Protein AF-A0A124IWR9-F1 (afdb_monomer_lite)

Radius of gyration: 25.18 Å; chains: 1; bounding box: 49×56×71 Å

Foldseek 3Di:
DVVVVVVVLVPDDPVSNVVVVVLVLLDWDFAQQDQDADPVLFGPDFDDFFFKKWFQDPDDDPADHGIFIWTFHADDRNDQKTKTWTKDLPDDPLQWLADFRNDPRRTIGTNLVRTDIGGSNRITFTGRPNHTGGRDPSSSQSSVQSNCCPVVVFDQQLCCQLPPPPQKDFLAQDPVNLVRRSGGWDWDWDQDPNWTKIWIAGPVGRDTDITTIARLVDDSVVSNVLNCQCSDPDPVSNVVSSVVSVVSRVVVVVVVD

Secondary structure (DSSP, 8-state):
-HHHHHHHHHTS-HHHHHHHHHHHTT--EEEEP---B-TTS-BSS---TTBEEEEEE---TTS--EEEEEEEEE--SS-SEEEEEEEE-S--GGGB----BTBS-S--EE-GGG-EEEEGGGEEEEEETTEE-B--HHHHHHHHHHHHHHHS-PPBHHHIIIIISTTEEES---HHHHTTTTSB-EEEEEEETTEEEEEEEETTEEEEEEEEEEE----HHHHHHHHHHHT-S-HHHHHHHHHHHHHHHHHHHHH--

Sequence (257 aa):
MWRYLKRQITSMPRILQNNIKGMIKTIVEVAPIEPAKNSNGVFNQVLQQGYIVHVKFIGLGSVINRPHFAIVWDASPKADHVLVLPMTSKVNPNYDVGRIPGLRSPNNVVKINQIQCVSRKSLDLVIRRNNTVQLSQAQMLKVREMYRISQLGEKPLHSVLFYEIGAFLPTSVPLDVSALLQRPCVYEIVNQSGITILNLMSPEEPRLKRLTLVDVGLPQRDRKALLRELLSADLSIKIAAESRVSHLAATVAATSN

pLDDT: mean 88.55, std 10.54, range [42.0, 97.69]

Structure (mmCIF, N/CA/C/O backbone):
data_AF-A0A124IWR9-F1
#
_entry.id   AF-A0A124IWR9-F1
#
loop_
_atom_site.group_PDB
_atom_site.id
_atom_site.type_symbol
_atom_site.label_atom_id
_atom_site.label_alt_id
_atom_site.label_comp_id
_atom_site.label_asym_id
_atom_site.label_entity_id
_atom_site.label_seq_id
_atom_site.pdbx_PDB_ins_code
_atom_site.Cartn_x
_atom_site.Cartn_y
_atom_site.Cartn_z
_atom_site.occupancy
_atom_site.B_iso_or_equiv
_atom_site.auth_seq_id
_atom_site.auth_comp_id
_atom_site.auth_asym_id
_atom_site.auth_atom_id
_atom_site.pdbx_PDB_model_num
ATOM 1 N N . MET A 1 1 ? 21.739 28.733 -31.637 1.00 45.69 1 MET A N 1
ATOM 2 C CA . MET A 1 1 ? 20.601 28.437 -30.734 1.00 45.69 1 MET A CA 1
ATOM 3 C C . MET A 1 1 ? 21.007 28.271 -29.258 1.00 45.69 1 MET A C 1
ATOM 5 O O . MET A 1 1 ? 20.594 29.083 -28.443 1.00 45.69 1 MET A O 1
ATOM 9 N N . TRP A 1 2 ? 21.878 27.320 -28.884 1.00 42.00 2 TRP A N 1
ATOM 10 C CA . TRP A 1 2 ? 22.274 27.091 -27.473 1.00 42.00 2 TRP A CA 1
ATOM 11 C C . TRP A 1 2 ? 22.950 28.290 -26.775 1.00 42.00 2 TRP A C 1
ATOM 13 O O . TRP A 1 2 ? 22.658 28.589 -25.621 1.00 42.00 2 TRP A O 1
ATOM 23 N N . ARG A 1 3 ? 23.802 29.045 -27.487 1.00 59.00 3 ARG A N 1
ATOM 24 C CA . ARG A 1 3 ? 24.460 30.262 -26.958 1.00 59.00 3 ARG A CA 1
ATOM 25 C C . ARG A 1 3 ? 23.470 31.388 -26.611 1.00 59.00 3 ARG A C 1
ATOM 27 O O . ARG A 1 3 ? 23.717 32.144 -25.677 1.00 59.00 3 ARG A O 1
ATOM 34 N N . TYR A 1 4 ? 22.348 31.463 -27.328 1.00 63.53 4 TYR A N 1
ATOM 35 C CA . TYR A 1 4 ? 21.284 32.446 -27.104 1.00 63.53 4 TYR A CA 1
ATOM 36 C C . TYR A 1 4 ? 20.462 32.100 -25.852 1.00 63.53 4 TYR A C 1
ATOM 38 O O . TYR A 1 4 ? 20.305 32.937 -24.968 1.00 63.53 4 TYR A O 1
ATOM 46 N N . LEU A 1 5 ? 20.065 30.829 -25.711 1.00 56.94 5 LEU A N 1
ATOM 47 C CA . LEU A 1 5 ? 19.408 30.310 -24.504 1.00 56.94 5 LEU A CA 1
ATOM 48 C C . LEU A 1 5 ? 20.280 30.471 -23.252 1.00 56.94 5 LEU A C 1
ATOM 50 O O . LEU A 1 5 ? 19.784 30.842 -22.193 1.00 56.94 5 LEU A O 1
ATOM 54 N N . LYS A 1 6 ? 21.594 30.250 -23.371 1.00 65.81 6 LYS A N 1
ATOM 55 C CA . LYS A 1 6 ? 22.526 30.398 -22.246 1.00 65.81 6 LYS A CA 1
ATOM 56 C C . LYS A 1 6 ? 22.589 31.843 -21.738 1.00 65.81 6 LYS A C 1
ATOM 58 O O . LYS A 1 6 ? 22.554 32.031 -20.527 1.00 65.81 6 LYS A O 1
ATOM 63 N N . ARG A 1 7 ? 22.607 32.835 -22.646 1.00 73.31 7 ARG A N 1
ATOM 64 C CA . ARG A 1 7 ? 22.552 34.272 -22.307 1.00 73.31 7 ARG A CA 1
ATOM 65 C C . ARG A 1 7 ? 21.235 34.657 -21.632 1.00 73.31 7 ARG A C 1
ATOM 67 O O . ARG A 1 7 ? 21.274 35.311 -20.595 1.00 73.31 7 ARG A O 1
ATOM 74 N N . GLN A 1 8 ? 20.113 34.188 -22.177 1.00 70.81 8 GLN A N 1
ATOM 75 C CA . GLN A 1 8 ? 18.769 34.407 -21.628 1.00 70.81 8 GLN A CA 1
ATOM 76 C C . GLN A 1 8 ? 18.617 33.827 -20.212 1.00 70.81 8 GLN A C 1
ATOM 78 O O . GLN A 1 8 ? 18.058 34.470 -19.333 1.00 70.81 8 GLN A O 1
ATOM 83 N N . ILE A 1 9 ? 19.166 32.636 -19.949 1.00 65.75 9 ILE A N 1
ATOM 84 C CA . ILE A 1 9 ? 19.135 32.031 -18.608 1.00 65.75 9 ILE A CA 1
ATOM 85 C C . ILE A 1 9 ? 20.024 32.818 -17.637 1.00 65.75 9 ILE A C 1
ATOM 87 O O . ILE A 1 9 ? 19.630 33.033 -16.498 1.00 65.75 9 ILE A O 1
ATOM 91 N N . THR A 1 10 ? 21.205 33.283 -18.053 1.00 74.44 10 THR A N 1
ATOM 92 C CA . THR A 1 10 ? 22.093 34.071 -17.176 1.00 74.44 10 THR A CA 1
ATOM 93 C C . THR A 1 10 ? 21.572 35.467 -16.835 1.00 74.44 10 THR A C 1
ATOM 95 O O . THR A 1 10 ? 22.006 36.014 -15.824 1.00 74.44 10 THR A O 1
ATOM 98 N N . SER A 1 11 ? 20.648 36.030 -17.620 1.00 80.75 11 SER A N 1
ATOM 99 C CA . SER A 1 11 ? 20.013 37.326 -17.338 1.00 80.75 11 SER A CA 1
ATOM 100 C C . SER A 1 11 ? 18.780 37.233 -16.429 1.00 80.75 11 SER A C 1
ATOM 102 O O . SER A 1 11 ? 18.222 38.259 -16.058 1.00 80.75 11 SER A O 1
ATOM 104 N N . MET A 1 12 ? 18.332 36.027 -16.057 1.00 85.69 12 MET A N 1
ATOM 105 C CA . MET A 1 12 ? 17.165 35.837 -15.184 1.00 85.69 12 MET A CA 1
ATOM 106 C C . MET A 1 12 ? 17.510 35.984 -13.690 1.00 85.69 12 MET A C 1
ATOM 108 O O . MET A 1 12 ? 18.663 35.785 -13.303 1.00 85.69 12 MET A O 1
ATOM 112 N N . PRO A 1 13 ? 16.527 36.242 -12.807 1.00 87.75 13 PRO A N 1
ATOM 113 C CA . PRO A 1 13 ? 16.730 36.218 -11.357 1.00 87.75 13 PRO A CA 1
ATOM 114 C C . PRO A 1 13 ? 17.312 34.882 -10.874 1.00 87.75 13 PRO A C 1
ATOM 116 O O . PRO A 1 13 ? 16.907 33.820 -11.350 1.00 87.75 13 PRO A O 1
ATOM 119 N N . ARG A 1 14 ? 18.225 34.903 -9.888 1.00 75.31 14 ARG A N 1
ATOM 120 C CA . ARG A 1 14 ? 18.931 33.698 -9.387 1.00 75.31 14 ARG A CA 1
ATOM 121 C C . ARG A 1 14 ? 17.994 32.542 -9.009 1.00 75.31 14 ARG A C 1
ATOM 123 O O . ARG A 1 14 ? 18.339 31.390 -9.252 1.00 75.31 14 ARG A O 1
ATOM 130 N N . ILE A 1 15 ? 16.809 32.834 -8.471 1.00 74.81 15 ILE A N 1
ATOM 131 C CA . ILE A 1 15 ? 15.791 31.827 -8.123 1.00 74.81 15 ILE A CA 1
ATOM 132 C C . ILE A 1 15 ? 15.292 31.100 -9.383 1.00 74.81 15 ILE A C 1
ATOM 134 O O . ILE A 1 15 ? 15.300 29.872 -9.438 1.00 74.81 15 ILE A O 1
ATOM 138 N N . LEU A 1 16 ? 14.950 31.847 -10.434 1.00 69.50 16 LEU A N 1
ATOM 139 C CA . LEU A 1 16 ? 14.561 31.309 -11.741 1.00 69.50 16 LEU A CA 1
ATOM 140 C C . LEU A 1 16 ? 15.714 30.557 -12.411 1.00 69.50 16 LEU A C 1
ATOM 142 O O . LEU A 1 16 ? 15.502 29.468 -12.936 1.00 69.50 16 LEU A O 1
ATOM 146 N N . GLN A 1 17 ? 16.947 31.063 -12.320 1.00 71.75 17 GLN A N 1
ATOM 147 C CA . GLN A 1 17 ? 18.121 30.337 -12.813 1.00 71.75 17 GLN A CA 1
ATOM 148 C C . GLN A 1 17 ? 18.317 29.003 -12.100 1.00 71.75 17 GLN A C 1
ATOM 150 O O . GLN A 1 17 ? 18.650 28.016 -12.746 1.00 71.75 17 GLN A O 1
ATOM 155 N N . ASN A 1 18 ? 18.133 28.962 -10.781 1.00 68.12 18 ASN A N 1
ATOM 156 C CA . ASN A 1 18 ? 18.278 27.747 -9.988 1.00 68.12 18 ASN A CA 1
ATOM 157 C C . ASN A 1 18 ? 17.155 26.751 -10.285 1.00 68.12 18 ASN A C 1
ATOM 159 O O . ASN A 1 18 ? 17.432 25.560 -10.415 1.00 68.12 18 ASN A O 1
ATOM 163 N N . ASN A 1 19 ? 15.929 27.229 -10.499 1.00 64.12 19 ASN A N 1
ATOM 164 C CA . ASN A 1 19 ? 14.805 26.401 -10.931 1.00 64.12 19 ASN A CA 1
ATOM 165 C C . ASN A 1 19 ? 15.040 25.823 -12.334 1.00 64.12 19 ASN A C 1
ATOM 167 O O . ASN A 1 19 ? 14.911 24.617 -12.529 1.00 64.12 19 ASN A O 1
ATOM 171 N N . ILE A 1 20 ? 15.486 26.644 -13.289 1.00 64.06 20 ILE A N 1
ATOM 172 C CA . ILE A 1 20 ? 15.804 26.216 -14.658 1.00 64.06 20 ILE A CA 1
ATOM 173 C C . ILE A 1 20 ? 17.009 25.268 -14.670 1.00 64.06 20 ILE A C 1
ATOM 175 O O . ILE A 1 20 ? 16.956 24.210 -15.289 1.00 64.06 20 ILE A O 1
ATOM 179 N N . LYS A 1 21 ? 18.087 25.574 -13.937 1.00 61.03 21 LYS A N 1
ATOM 180 C CA . LYS A 1 21 ? 19.243 24.674 -13.773 1.00 61.03 21 LYS A CA 1
ATOM 181 C C . LYS A 1 21 ? 18.847 23.376 -13.069 1.00 61.03 21 LYS A C 1
ATOM 183 O O . LYS A 1 21 ? 19.390 22.330 -13.410 1.00 61.03 21 LYS A O 1
ATOM 188 N N . GLY A 1 22 ? 17.912 23.417 -12.122 1.00 55.16 22 GLY A N 1
ATOM 189 C CA . GLY A 1 22 ? 17.329 22.242 -11.475 1.00 55.16 22 GLY A CA 1
ATOM 190 C C . GLY A 1 22 ? 16.534 21.380 -12.456 1.00 55.16 22 GLY A C 1
ATOM 191 O O . GLY A 1 22 ? 16.732 20.167 -12.503 1.00 55.16 22 GLY A O 1
ATOM 192 N N . MET A 1 23 ? 15.713 22.002 -13.305 1.00 52.44 23 MET A N 1
ATOM 193 C CA . MET A 1 23 ? 14.975 21.329 -14.378 1.00 52.44 23 MET A CA 1
ATOM 194 C C . MET A 1 23 ? 15.914 20.719 -15.432 1.00 52.44 23 MET A C 1
ATOM 196 O O . MET A 1 23 ? 15.740 19.560 -15.799 1.00 52.44 23 MET A O 1
ATOM 200 N N . ILE A 1 24 ? 16.963 21.437 -15.848 1.00 53.44 24 ILE A N 1
ATOM 201 C CA . ILE A 1 24 ? 17.977 20.962 -16.810 1.00 53.44 24 ILE A CA 1
ATOM 202 C C . ILE A 1 24 ? 18.879 19.870 -16.197 1.00 53.44 24 ILE A C 1
ATOM 204 O O . ILE A 1 24 ? 19.272 18.938 -16.885 1.00 53.44 24 ILE A O 1
ATOM 208 N N . LYS A 1 25 ? 19.174 19.900 -14.889 1.00 50.44 25 LYS A N 1
ATOM 209 C CA . LYS A 1 25 ? 19.882 18.806 -14.182 1.00 50.44 25 LYS A CA 1
ATOM 210 C C . LYS A 1 25 ? 19.015 17.558 -13.945 1.00 50.44 25 LYS A C 1
ATOM 212 O O . LYS A 1 25 ? 19.507 16.564 -13.403 1.00 50.44 25 LYS A O 1
ATOM 217 N N . THR A 1 26 ? 17.742 17.610 -14.331 1.00 52.91 26 THR A N 1
ATOM 218 C CA . THR A 1 26 ? 16.796 16.486 -14.322 1.00 52.91 26 THR A CA 1
ATOM 219 C C . THR A 1 26 ? 16.583 15.976 -15.752 1.00 52.91 26 THR A C 1
ATOM 221 O O . THR A 1 26 ? 15.481 15.584 -16.126 1.00 52.91 26 THR A O 1
ATOM 224 N N . ILE A 1 27 ? 17.620 16.031 -16.595 1.00 56.38 27 ILE A N 1
ATOM 225 C CA . ILE A 1 27 ? 17.611 15.266 -17.839 1.00 56.38 27 ILE A CA 1
ATOM 226 C C . ILE A 1 27 ? 17.778 13.808 -17.439 1.00 56.38 27 ILE A C 1
ATOM 228 O O . ILE A 1 27 ? 18.775 13.406 -16.838 1.00 56.38 27 ILE A O 1
ATOM 232 N N . VAL A 1 28 ? 16.722 13.066 -17.707 1.00 62.06 28 VAL A N 1
ATOM 233 C CA . VAL A 1 28 ? 16.704 11.623 -17.664 1.00 62.06 28 VAL A CA 1
ATOM 234 C C . VAL A 1 28 ? 16.687 11.162 -19.099 1.00 62.06 28 VAL A C 1
ATOM 236 O O . VAL A 1 28 ? 15.930 11.685 -19.919 1.00 62.06 28 VAL A O 1
ATOM 239 N N . GLU A 1 29 ? 17.580 10.236 -19.388 1.00 75.25 29 GLU A N 1
ATOM 240 C CA . GLU A 1 29 ? 17.700 9.614 -20.689 1.00 75.25 29 GLU A CA 1
ATOM 241 C C . GLU A 1 29 ? 16.771 8.409 -20.709 1.00 75.25 29 GLU A C 1
ATOM 243 O O . GLU A 1 29 ? 16.707 7.635 -19.755 1.00 75.25 29 GLU A O 1
ATOM 248 N N . VAL A 1 30 ? 15.998 8.295 -21.782 1.00 78.50 30 VAL A N 1
ATOM 249 C CA . VAL A 1 30 ? 15.174 7.123 -22.044 1.00 78.50 30 VAL A CA 1
ATOM 250 C C . VAL A 1 30 ? 15.981 6.268 -23.008 1.00 78.50 30 VAL A C 1
ATOM 252 O O . VAL A 1 30 ? 16.147 6.642 -24.168 1.00 78.50 30 VAL A O 1
ATOM 255 N N . ALA A 1 31 ? 16.562 5.189 -22.496 1.00 79.69 31 ALA A N 1
ATOM 256 C CA . ALA A 1 31 ? 17.409 4.288 -23.261 1.00 79.69 31 ALA A CA 1
ATOM 257 C C . ALA A 1 31 ? 16.595 3.062 -23.690 1.00 79.69 31 ALA A C 1
ATOM 259 O O . ALA A 1 31 ? 15.933 2.461 -22.842 1.00 79.69 31 ALA A O 1
ATOM 260 N N . PRO A 1 32 ? 16.623 2.669 -24.971 1.00 79.88 32 PRO A N 1
ATOM 261 C CA . PRO A 1 32 ? 15.896 1.491 -25.417 1.00 79.88 32 PRO A CA 1
ATOM 262 C C . PRO A 1 32 ? 16.421 0.239 -24.711 1.00 79.88 32 PRO A C 1
ATOM 264 O O . PRO A 1 32 ? 17.629 0.084 -24.507 1.00 79.88 32 PRO A O 1
ATOM 267 N N . ILE A 1 33 ? 15.511 -0.667 -24.349 1.00 79.19 33 ILE A N 1
ATOM 268 C CA . ILE A 1 33 ? 15.910 -1.995 -23.888 1.00 79.19 33 ILE A CA 1
ATOM 269 C C . ILE A 1 33 ? 16.239 -2.845 -25.104 1.00 79.19 33 ILE A C 1
ATOM 271 O O . ILE A 1 33 ? 15.376 -3.110 -25.940 1.00 79.19 33 ILE A O 1
ATOM 275 N N . GLU A 1 34 ? 17.478 -3.320 -25.179 1.00 78.06 34 GLU A N 1
ATOM 276 C CA . GLU A 1 34 ? 17.854 -4.338 -26.151 1.00 78.06 34 GLU A CA 1
ATOM 277 C C . GLU A 1 34 ? 17.462 -5.718 -25.605 1.00 78.06 34 GLU A C 1
ATOM 279 O O . GLU A 1 34 ? 18.018 -6.171 -24.599 1.00 78.06 34 GLU A O 1
ATOM 284 N N . PRO A 1 35 ? 16.514 -6.430 -26.240 1.00 73.44 35 PRO A N 1
ATOM 285 C CA . PRO A 1 35 ? 16.046 -7.730 -25.776 1.00 73.44 35 PRO A CA 1
ATOM 286 C C . PRO A 1 35 ? 17.022 -8.850 -26.187 1.00 73.44 35 PRO A C 1
ATOM 288 O O . PRO A 1 35 ? 16.604 -9.886 -26.698 1.00 73.44 35 PRO A O 1
ATOM 291 N N . ALA A 1 36 ? 18.325 -8.647 -26.000 1.00 83.00 36 ALA A N 1
ATOM 292 C CA . ALA A 1 36 ? 19.341 -9.658 -26.258 1.00 83.00 36 ALA A CA 1
ATOM 293 C C . ALA A 1 36 ? 19.515 -10.554 -25.024 1.00 83.00 36 ALA A C 1
ATOM 295 O O . ALA A 1 36 ? 19.625 -10.060 -23.898 1.00 83.00 36 ALA A O 1
ATOM 296 N N . LYS A 1 37 ? 19.531 -11.874 -25.237 1.00 86.94 37 LYS A N 1
ATOM 297 C CA . LYS A 1 37 ? 19.824 -12.870 -24.200 1.00 86.94 37 LYS A CA 1
ATOM 298 C C . LYS A 1 37 ? 21.284 -13.309 -24.298 1.00 86.94 37 LYS A C 1
ATOM 300 O O . LYS A 1 37 ? 21.819 -13.437 -25.396 1.00 86.94 37 LYS A O 1
ATOM 305 N N . ASN A 1 38 ? 21.911 -13.554 -23.155 1.00 88.88 38 ASN A N 1
ATOM 306 C CA . ASN A 1 38 ? 23.217 -14.196 -23.075 1.00 88.88 38 ASN A CA 1
ATOM 307 C C . ASN A 1 38 ? 23.111 -15.712 -23.337 1.00 88.88 38 ASN A C 1
ATOM 309 O O . ASN A 1 38 ? 22.020 -16.260 -23.510 1.00 88.88 38 ASN A O 1
ATOM 313 N N . SER A 1 39 ? 24.252 -16.404 -23.307 1.00 90.50 39 SER A N 1
ATOM 314 C CA . SER A 1 39 ? 24.346 -17.862 -23.480 1.00 90.50 39 SER A CA 1
ATOM 315 C C . SER A 1 39 ? 23.507 -18.674 -22.482 1.00 90.50 39 SER A C 1
ATOM 317 O O . SER A 1 39 ? 23.111 -19.792 -22.791 1.00 90.50 39 SER A O 1
ATOM 319 N N . ASN A 1 40 ? 23.167 -18.107 -21.321 1.00 88.69 40 ASN A N 1
ATOM 320 C CA . ASN A 1 40 ? 22.341 -18.749 -20.292 1.00 88.69 40 ASN A CA 1
ATOM 321 C C . ASN A 1 40 ? 20.830 -18.496 -20.487 1.00 88.69 40 ASN A C 1
ATOM 323 O O . ASN A 1 40 ? 20.020 -18.824 -19.610 1.00 88.69 40 ASN A O 1
ATOM 327 N N . GLY A 1 41 ? 20.436 -17.870 -21.603 1.00 85.12 41 GLY A N 1
ATOM 328 C CA . GLY A 1 41 ? 19.049 -17.516 -21.907 1.00 85.12 41 GLY A CA 1
ATOM 329 C C . GLY A 1 41 ? 18.495 -16.379 -21.041 1.00 85.12 41 GLY A C 1
ATOM 330 O O . GLY A 1 41 ? 17.278 -16.216 -20.950 1.00 85.12 41 GLY A O 1
ATOM 331 N N . VAL A 1 42 ? 19.366 -15.609 -20.384 1.00 88.81 42 VAL A N 1
ATOM 332 C CA . VAL A 1 42 ? 19.007 -14.467 -19.534 1.00 88.81 42 VAL A CA 1
ATOM 333 C C . VAL A 1 42 ? 19.191 -13.177 -20.320 1.00 88.81 42 VAL A C 1
ATOM 335 O O . VAL A 1 42 ? 20.199 -13.011 -20.999 1.00 88.81 42 VAL A O 1
ATOM 338 N N . PHE A 1 43 ? 18.242 -12.249 -20.219 1.00 85.94 43 PHE A N 1
ATOM 339 C CA . PHE A 1 43 ? 18.380 -10.932 -20.839 1.00 85.94 43 PHE A CA 1
ATOM 340 C C . PHE A 1 43 ? 19.586 -10.173 -20.280 1.00 85.94 43 PHE A C 1
ATOM 342 O O . PHE A 1 43 ? 19.754 -10.084 -19.065 1.00 85.94 43 PHE A O 1
ATOM 349 N N . ASN A 1 44 ? 20.384 -9.575 -21.168 1.00 82.25 44 ASN A N 1
ATOM 350 C CA . ASN A 1 44 ? 21.568 -8.791 -20.801 1.00 82.25 44 ASN A CA 1
ATOM 351 C C . ASN A 1 44 ? 21.209 -7.627 -19.865 1.00 82.25 44 ASN A C 1
ATOM 353 O O . ASN A 1 44 ? 21.950 -7.312 -18.938 1.00 82.25 44 ASN A O 1
ATOM 357 N N . GLN A 1 45 ? 20.040 -7.021 -20.083 1.00 83.25 45 GLN A N 1
ATOM 358 C CA . GLN A 1 45 ? 19.478 -6.001 -19.206 1.00 83.25 45 GLN A CA 1
ATOM 359 C C . GLN A 1 45 ? 18.479 -6.638 -18.232 1.00 83.25 45 GLN A C 1
ATOM 361 O O . GLN A 1 45 ? 17.295 -6.842 -18.534 1.00 83.25 45 GLN A O 1
ATOM 366 N N . VAL A 1 46 ? 18.974 -6.969 -17.039 1.00 86.50 46 VAL A N 1
ATOM 367 C CA . VAL A 1 46 ? 18.142 -7.495 -15.955 1.00 86.50 46 VAL A CA 1
ATOM 368 C C . VAL A 1 46 ? 17.339 -6.347 -15.344 1.00 86.50 46 VAL A C 1
ATOM 370 O O . VAL A 1 46 ? 17.894 -5.392 -14.806 1.00 86.50 46 VAL A O 1
ATOM 373 N N . LEU A 1 47 ? 16.014 -6.446 -15.438 1.00 92.31 47 LEU A N 1
ATOM 374 C CA . LEU A 1 47 ? 15.088 -5.521 -14.793 1.00 92.31 47 LEU A CA 1
ATOM 375 C C . LEU A 1 47 ? 14.833 -5.982 -13.362 1.00 92.31 47 LEU A C 1
ATOM 377 O O . LEU A 1 47 ? 14.676 -7.177 -13.122 1.00 92.31 47 LEU A O 1
ATOM 381 N N . GLN A 1 48 ? 14.770 -5.034 -12.433 1.00 94.00 48 GLN A N 1
ATOM 382 C CA . GLN A 1 48 ? 14.484 -5.307 -11.029 1.00 94.00 48 GLN A CA 1
ATOM 383 C C . GLN A 1 48 ? 13.174 -4.646 -10.612 1.00 94.00 48 GLN A C 1
ATOM 385 O O . GLN A 1 48 ? 12.776 -3.613 -11.158 1.00 94.00 48 GLN A O 1
ATOM 390 N N . GLN A 1 49 ? 12.516 -5.241 -9.618 1.00 96.44 49 GLN A N 1
ATOM 391 C CA . GLN A 1 49 ? 11.334 -4.651 -9.004 1.00 96.44 49 GLN A CA 1
ATOM 392 C C . GLN A 1 49 ? 11.658 -3.243 -8.476 1.00 96.44 49 GLN A C 1
ATOM 394 O O . GLN A 1 49 ? 12.676 -3.027 -7.821 1.00 96.44 49 GLN A O 1
ATOM 399 N N . GLY A 1 50 ? 10.775 -2.287 -8.756 1.00 96.81 50 GLY A N 1
ATOM 400 C CA . GLY A 1 50 ? 10.922 -0.889 -8.353 1.00 96.81 50 GLY A CA 1
ATOM 401 C C . GLY A 1 50 ? 11.641 0.005 -9.357 1.00 96.81 50 GLY A C 1
ATOM 402 O O . GLY A 1 50 ? 11.641 1.224 -9.174 1.00 96.81 50 GLY A O 1
ATOM 403 N N . TYR A 1 51 ? 12.207 -0.554 -10.431 1.00 96.25 51 TYR A N 1
ATOM 404 C CA . TYR A 1 51 ? 12.752 0.248 -11.527 1.00 96.25 51 TYR A CA 1
ATOM 405 C C . TYR A 1 51 ? 11.641 1.021 -12.229 1.00 96.25 51 TYR A C 1
ATOM 407 O O . TYR A 1 51 ? 10.539 0.511 -12.431 1.00 96.25 51 TYR A O 1
ATOM 415 N N . ILE A 1 52 ? 11.950 2.251 -12.626 1.00 96.44 52 ILE A N 1
ATOM 416 C CA . ILE A 1 52 ? 11.078 3.061 -13.460 1.00 96.44 52 ILE A CA 1
ATOM 417 C C . ILE A 1 52 ? 11.430 2.799 -14.919 1.00 96.44 52 ILE A C 1
ATOM 419 O O . ILE A 1 52 ? 12.582 2.907 -15.336 1.00 96.44 52 ILE A O 1
ATOM 423 N N . VAL A 1 53 ? 10.410 2.473 -15.698 1.00 95.69 53 VAL A N 1
ATOM 424 C CA . VAL A 1 53 ? 10.497 2.250 -17.140 1.00 95.69 53 VAL A CA 1
ATOM 425 C C . VAL A 1 53 ? 9.536 3.184 -17.855 1.00 95.69 53 VAL A C 1
ATOM 427 O O . VAL A 1 53 ? 8.528 3.619 -17.296 1.00 95.69 53 VAL A O 1
ATOM 430 N N . HIS A 1 54 ? 9.852 3.512 -19.096 1.00 95.38 54 HIS A N 1
ATOM 431 C CA . HIS A 1 54 ? 8.945 4.189 -20.003 1.00 95.38 54 HIS A CA 1
ATOM 432 C C . HIS A 1 54 ? 8.346 3.139 -20.937 1.00 95.38 54 HIS A C 1
ATOM 434 O O . HIS A 1 54 ? 9.069 2.400 -21.595 1.00 95.38 54 HIS A O 1
ATOM 440 N N . VAL A 1 55 ? 7.023 3.024 -20.948 1.00 95.19 55 VAL A N 1
ATOM 441 C CA . VAL A 1 55 ? 6.311 1.938 -21.625 1.00 95.19 55 VAL A CA 1
ATOM 442 C C . VAL A 1 55 ? 5.420 2.532 -22.695 1.00 95.19 55 VAL A C 1
ATOM 444 O O . VAL A 1 55 ? 4.643 3.445 -22.415 1.00 95.19 55 VAL A O 1
ATOM 447 N N . LYS A 1 56 ? 5.460 1.977 -23.905 1.00 93.44 56 LYS A N 1
ATOM 448 C CA . LYS A 1 56 ? 4.493 2.289 -24.966 1.00 93.44 56 LYS A CA 1
ATOM 449 C C . LYS A 1 56 ? 3.234 1.438 -24.771 1.00 93.44 56 LYS A C 1
ATOM 451 O O . LYS A 1 56 ? 3.135 0.348 -25.328 1.00 93.44 56 LYS A O 1
ATOM 456 N N . PHE A 1 57 ? 2.294 1.914 -23.952 1.00 92.31 57 PHE A N 1
ATOM 457 C CA . PHE A 1 57 ? 1.044 1.194 -23.698 1.00 92.31 57 PHE A CA 1
ATOM 458 C C . PHE A 1 57 ? 0.099 1.242 -24.899 1.00 92.31 57 PHE A C 1
ATOM 460 O O . PHE A 1 57 ? -0.049 2.282 -25.547 1.00 92.31 57 PHE A O 1
ATOM 467 N N . ILE A 1 58 ? -0.582 0.121 -25.136 1.00 88.00 58 ILE A N 1
ATOM 468 C CA . ILE A 1 58 ? -1.653 -0.023 -26.123 1.00 88.00 58 ILE A CA 1
ATOM 469 C C . ILE A 1 58 ? -2.896 -0.459 -25.348 1.00 88.00 58 ILE A C 1
ATOM 471 O O . ILE A 1 58 ? -3.082 -1.640 -25.065 1.00 88.00 58 ILE A O 1
ATOM 475 N N . GLY A 1 59 ? -3.703 0.517 -24.938 1.00 84.19 59 GLY A N 1
ATOM 476 C CA . GLY A 1 59 ? -4.913 0.298 -24.146 1.00 84.19 59 GLY A CA 1
ATOM 477 C C . GLY A 1 59 ? -6.180 0.616 -24.934 1.00 84.19 59 GLY A C 1
ATOM 478 O O . GLY A 1 59 ? -6.181 1.511 -25.781 1.00 84.19 59 GLY A O 1
ATOM 479 N N . LEU A 1 60 ? -7.268 -0.091 -24.622 1.00 82.19 60 LEU A N 1
ATOM 480 C CA . LEU A 1 60 ? -8.616 0.191 -25.120 1.00 82.19 60 LEU A CA 1
ATOM 481 C C . LEU A 1 60 ? -9.513 0.683 -23.972 1.00 82.19 60 LEU A C 1
ATOM 483 O O . LEU A 1 60 ? -9.392 0.234 -22.831 1.00 82.19 60 LEU A O 1
ATOM 487 N N . GLY A 1 61 ? -10.426 1.609 -24.275 1.00 85.12 61 GLY A N 1
ATOM 488 C CA . GLY A 1 61 ? -11.379 2.149 -23.301 1.00 85.12 61 GLY A CA 1
ATOM 489 C C . GLY A 1 61 ? -10.715 2.957 -22.180 1.00 85.12 61 GLY A C 1
ATOM 490 O O . GLY A 1 61 ? -10.036 3.948 -22.438 1.00 85.12 61 GLY A O 1
ATOM 491 N N . SER A 1 62 ? -10.949 2.554 -20.927 1.00 83.00 62 SER A N 1
ATOM 492 C CA . SER A 1 62 ? -10.446 3.234 -19.721 1.00 83.00 62 SER A CA 1
ATOM 493 C C . SER A 1 62 ? -9.036 2.800 -19.298 1.00 83.00 62 SER A C 1
ATOM 495 O O . SER A 1 62 ? -8.468 3.370 -18.358 1.00 83.00 62 SER A O 1
ATOM 497 N N . VAL A 1 63 ? -8.462 1.800 -19.973 1.00 85.94 63 VAL A N 1
ATOM 498 C CA . VAL A 1 63 ? -7.090 1.334 -19.749 1.00 85.94 63 VAL A CA 1
ATOM 499 C C . VAL A 1 63 ? -6.106 2.392 -20.242 1.00 85.94 63 VAL A C 1
ATOM 501 O O . VAL A 1 63 ? -6.341 3.042 -21.262 1.00 85.94 63 VAL A O 1
ATOM 504 N N . ILE A 1 64 ? -4.997 2.577 -19.519 1.00 86.00 64 ILE A N 1
ATOM 505 C CA . ILE A 1 64 ? -3.956 3.516 -19.936 1.00 86.00 64 ILE A CA 1
ATOM 506 C C . ILE A 1 64 ? -3.499 3.204 -21.370 1.00 86.00 64 ILE A C 1
ATOM 508 O O . ILE A 1 64 ? -3.262 2.055 -21.740 1.00 86.00 64 ILE A O 1
ATOM 512 N N . ASN A 1 65 ? -3.397 4.247 -22.182 1.00 86.94 65 ASN A N 1
ATOM 513 C CA . ASN A 1 65 ? -3.000 4.172 -23.578 1.00 86.94 65 ASN A CA 1
ATOM 514 C C . ASN A 1 65 ? -1.955 5.260 -23.828 1.00 86.94 65 ASN A C 1
ATOM 516 O O . ASN A 1 65 ? -2.009 6.300 -23.169 1.00 86.94 65 ASN A O 1
ATOM 520 N N . ARG A 1 66 ? -1.078 5.057 -24.818 1.00 88.50 66 ARG A N 1
ATOM 521 C CA . ARG A 1 66 ? 0.072 5.914 -25.166 1.00 88.50 66 ARG A CA 1
ATOM 522 C C . ARG A 1 66 ? 1.270 5.732 -24.221 1.00 88.50 66 ARG A C 1
ATOM 524 O O . ARG A 1 66 ? 1.177 5.015 -23.226 1.00 88.50 66 ARG A O 1
ATOM 531 N N . PRO A 1 67 ? 2.430 6.332 -24.543 1.00 91.88 67 PRO A N 1
ATOM 532 C CA . PRO A 1 67 ? 3.611 6.187 -23.711 1.00 91.88 67 PRO A CA 1
ATOM 533 C C . PRO A 1 67 ? 3.444 6.796 -22.313 1.00 91.88 67 PRO A C 1
ATOM 535 O O . PRO A 1 67 ? 3.059 7.958 -22.181 1.00 91.88 67 PRO A O 1
ATOM 538 N N . HIS A 1 68 ? 3.748 6.015 -21.277 1.00 94.19 68 HIS A N 1
ATOM 539 C CA . HIS A 1 68 ? 3.702 6.439 -19.876 1.00 94.19 68 HIS A CA 1
ATOM 540 C C . HIS A 1 68 ? 4.844 5.814 -19.073 1.00 94.19 68 HIS A C 1
ATOM 542 O O . HIS A 1 68 ? 5.370 4.759 -19.424 1.00 94.19 68 HIS A O 1
ATOM 548 N N . PHE A 1 69 ? 5.211 6.452 -17.960 1.00 95.88 69 PHE A N 1
ATOM 549 C CA . PHE A 1 69 ? 6.088 5.821 -16.978 1.00 95.88 69 PHE A CA 1
ATOM 550 C C . PHE A 1 69 ? 5.352 4.705 -16.238 1.00 95.88 69 PHE A C 1
ATOM 552 O O . PHE A 1 69 ? 4.140 4.784 -16.021 1.00 95.88 69 PHE A O 1
ATOM 559 N N . ALA A 1 70 ? 6.093 3.684 -15.831 1.00 97.25 70 ALA A N 1
ATOM 560 C CA . ALA A 1 70 ? 5.595 2.599 -15.009 1.00 97.25 70 ALA A CA 1
ATOM 561 C C . ALA A 1 70 ? 6.680 2.090 -14.062 1.00 97.25 70 ALA A C 1
ATOM 563 O O . ALA A 1 70 ? 7.873 2.268 -14.310 1.00 97.25 70 ALA A O 1
ATOM 564 N N . ILE A 1 71 ? 6.249 1.434 -12.991 1.00 97.69 71 ILE A N 1
ATOM 565 C CA . ILE A 1 71 ? 7.123 0.729 -12.056 1.00 97.69 71 ILE A CA 1
ATOM 566 C C . ILE A 1 71 ? 7.176 -0.731 -12.490 1.00 97.69 71 ILE A C 1
ATOM 568 O O . ILE A 1 71 ? 6.131 -1.355 -12.673 1.00 97.69 71 ILE A O 1
ATOM 572 N N . VAL A 1 72 ? 8.373 -1.293 -12.623 1.00 97.56 72 VAL A N 1
ATOM 573 C CA . VAL A 1 72 ? 8.554 -2.740 -12.760 1.00 97.56 72 VAL A CA 1
ATOM 574 C C . VAL A 1 72 ? 8.077 -3.397 -11.469 1.00 97.56 72 VAL A C 1
ATOM 576 O O . VAL A 1 72 ? 8.639 -3.163 -10.399 1.00 97.56 72 VAL A O 1
ATOM 579 N N . TRP A 1 73 ? 7.019 -4.195 -11.559 1.00 97.50 73 TRP A N 1
ATOM 580 C CA . TRP A 1 73 ? 6.463 -4.917 -10.421 1.00 97.50 73 TRP A CA 1
ATOM 581 C C . TRP A 1 73 ? 7.063 -6.311 -10.303 1.00 97.50 73 TRP A C 1
ATOM 583 O O . TRP A 1 73 ? 7.498 -6.695 -9.221 1.00 97.50 73 TRP A O 1
ATOM 593 N N . ASP A 1 74 ? 7.143 -7.027 -11.421 1.00 96.06 74 ASP A N 1
ATOM 594 C CA . ASP A 1 74 ? 7.807 -8.321 -11.513 1.00 96.06 74 ASP A CA 1
ATOM 595 C C . ASP A 1 74 ? 8.473 -8.482 -12.883 1.00 96.06 74 ASP A C 1
ATOM 597 O O . ASP A 1 74 ? 7.936 -8.066 -13.913 1.00 96.06 74 ASP A O 1
ATOM 601 N N . ALA A 1 75 ? 9.668 -9.064 -12.890 1.00 94.12 75 ALA A N 1
ATOM 602 C CA . ALA A 1 75 ? 10.464 -9.259 -14.089 1.00 94.12 75 ALA A CA 1
ATOM 603 C C . ALA A 1 75 ? 11.342 -10.504 -13.951 1.00 94.12 75 ALA A C 1
ATOM 605 O O . ALA A 1 75 ? 12.441 -10.454 -13.396 1.00 94.12 75 ALA A O 1
ATOM 606 N N . SER A 1 76 ? 10.909 -11.619 -14.538 1.00 92.44 76 SER A N 1
ATOM 607 C CA . SER A 1 76 ? 11.777 -12.791 -14.649 1.00 92.44 76 SER A CA 1
ATOM 608 C C . SER A 1 76 ? 12.939 -12.506 -15.617 1.00 92.44 76 SER A C 1
ATOM 610 O O . SER A 1 76 ? 12.696 -12.026 -16.732 1.00 92.44 76 SER A O 1
ATOM 612 N N . PRO A 1 77 ? 14.200 -12.835 -15.265 1.00 89.12 77 PRO A N 1
ATOM 613 C CA . PRO A 1 77 ? 15.364 -12.604 -16.126 1.00 89.12 77 PRO A CA 1
ATOM 614 C C . PRO A 1 77 ? 15.321 -13.345 -17.470 1.00 89.12 77 PRO A C 1
ATOM 616 O O . PRO A 1 77 ? 16.065 -12.989 -18.381 1.00 89.12 77 PRO A O 1
ATOM 619 N N . LYS A 1 78 ? 14.472 -14.374 -17.600 1.00 89.56 78 LYS A N 1
ATOM 620 C CA . LYS A 1 78 ? 14.324 -15.191 -18.818 1.00 89.56 78 LYS A CA 1
ATOM 621 C C . LYS A 1 78 ? 13.030 -14.914 -19.588 1.00 89.56 78 LYS A C 1
ATOM 623 O O . LYS A 1 78 ? 12.956 -15.254 -20.769 1.00 89.56 78 LYS A O 1
ATOM 628 N N . ALA A 1 79 ? 12.026 -14.324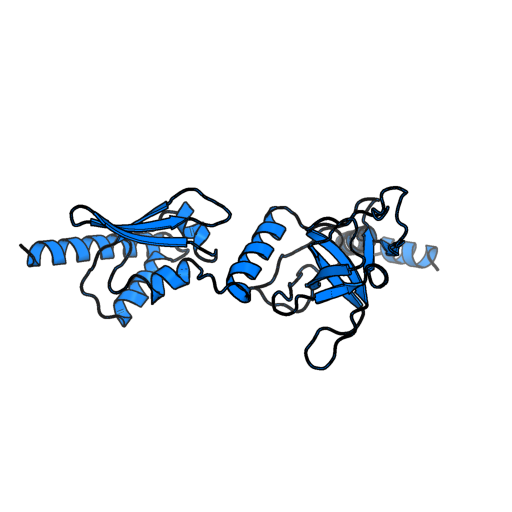 -18.933 1.00 90.25 79 ALA A N 1
ATOM 629 C CA . ALA A 1 79 ? 10.718 -14.072 -19.529 1.00 90.25 79 ALA A CA 1
ATOM 630 C C . ALA A 1 79 ? 10.743 -12.843 -20.442 1.00 90.25 79 ALA A C 1
ATOM 632 O O . ALA A 1 79 ? 11.303 -11.803 -20.092 1.00 90.25 79 ALA A O 1
ATOM 633 N N . ASP A 1 80 ? 10.094 -12.954 -21.599 1.00 90.19 80 ASP A N 1
ATOM 634 C CA . ASP A 1 80 ? 10.032 -11.886 -22.608 1.00 90.19 80 ASP A CA 1
ATOM 635 C C . ASP A 1 80 ? 9.040 -10.769 -22.242 1.00 90.19 80 ASP A C 1
ATOM 637 O O . ASP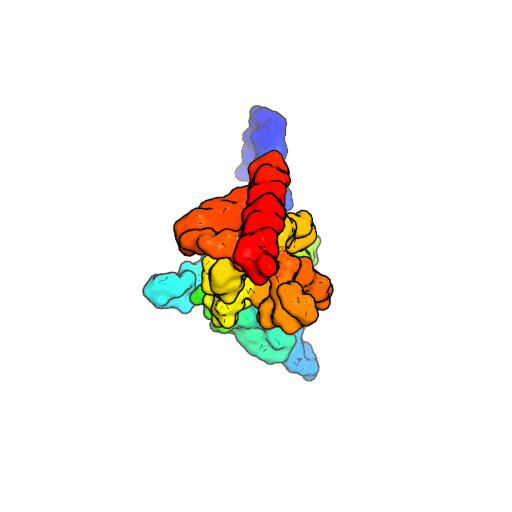 A 1 80 ? 8.990 -9.723 -22.899 1.00 90.19 80 ASP A O 1
ATOM 641 N N . HIS A 1 81 ? 8.256 -10.989 -21.188 1.00 93.62 81 HIS A N 1
ATOM 642 C CA . HIS A 1 81 ? 7.291 -10.050 -20.646 1.00 93.62 81 HIS A CA 1
ATOM 643 C C . HIS A 1 81 ? 7.672 -9.615 -19.229 1.00 93.62 81 HIS A C 1
ATOM 645 O O . HIS A 1 81 ? 8.437 -10.279 -18.528 1.00 93.62 81 HIS A O 1
ATOM 651 N N . VAL A 1 82 ? 7.137 -8.468 -18.831 1.00 95.69 82 VAL A N 1
ATOM 652 C CA . VAL A 1 82 ? 7.377 -7.813 -17.547 1.00 95.69 82 VAL A CA 1
ATOM 653 C C . VAL A 1 82 ? 6.037 -7.345 -17.012 1.00 95.69 82 VAL A C 1
ATOM 655 O O . VAL A 1 82 ? 5.242 -6.761 -17.752 1.00 95.69 82 VAL A O 1
ATOM 658 N N . LEU A 1 83 ? 5.790 -7.578 -15.729 1.00 97.19 83 LEU A N 1
ATOM 659 C CA . LEU A 1 83 ? 4.625 -7.037 -15.055 1.00 97.19 83 LEU A CA 1
ATOM 660 C C . LEU A 1 83 ? 4.947 -5.621 -14.581 1.00 97.19 83 LEU A C 1
ATOM 662 O O . LEU A 1 83 ? 5.921 -5.405 -13.856 1.00 97.19 83 LEU A O 1
ATOM 666 N N . VAL A 1 84 ? 4.140 -4.649 -14.994 1.00 97.56 84 VAL A N 1
ATOM 667 C CA . VAL A 1 84 ? 4.347 -3.235 -14.679 1.00 97.56 84 VAL A CA 1
ATOM 668 C C . VAL A 1 84 ? 3.110 -2.605 -14.054 1.00 97.56 84 VAL A C 1
ATOM 670 O O . VAL A 1 84 ? 1.970 -2.974 -14.342 1.00 97.56 84 VAL A O 1
ATOM 673 N N . LEU A 1 85 ? 3.357 -1.606 -13.214 1.00 97.50 85 LEU A N 1
ATOM 674 C CA . LEU A 1 85 ? 2.363 -0.737 -12.600 1.00 97.50 85 LEU A CA 1
ATOM 675 C C . LEU A 1 85 ? 2.414 0.640 -13.274 1.00 97.50 85 LEU A C 1
ATOM 677 O O . LEU A 1 85 ? 3.368 1.388 -13.032 1.00 97.50 85 LEU A O 1
ATOM 681 N N . PRO A 1 86 ? 1.432 1.003 -14.116 1.00 96.62 86 PRO A N 1
ATOM 682 C CA . PRO A 1 86 ? 1.438 2.285 -14.806 1.00 96.62 86 PRO A CA 1
ATOM 683 C C . PRO A 1 86 ? 1.369 3.468 -13.842 1.00 96.62 86 PRO A C 1
ATOM 685 O O . PRO A 1 86 ? 0.788 3.384 -12.757 1.00 96.62 86 PRO A O 1
ATOM 688 N N . MET A 1 87 ? 1.918 4.604 -14.264 1.00 95.81 87 MET A N 1
ATOM 689 C CA . MET A 1 87 ? 1.951 5.826 -13.470 1.00 95.81 87 MET A CA 1
ATOM 690 C C . MET A 1 87 ? 1.341 7.016 -14.209 1.00 95.81 87 MET A C 1
ATOM 692 O O . MET A 1 87 ? 1.344 7.113 -15.437 1.00 95.81 87 MET A O 1
ATOM 696 N N . THR A 1 88 ? 0.849 7.982 -13.438 1.00 92.81 88 THR A N 1
ATOM 697 C CA . THR A 1 88 ? 0.351 9.262 -13.937 1.00 92.81 88 THR A CA 1
ATOM 698 C C . THR A 1 88 ? 0.794 10.412 -13.038 1.00 92.81 88 THR A C 1
ATOM 700 O O . THR A 1 88 ? 1.054 10.231 -11.854 1.00 92.81 88 THR A O 1
ATOM 703 N N . SER A 1 89 ? 0.841 11.620 -13.590 1.00 89.75 89 SER A N 1
ATOM 704 C CA . SER A 1 89 ? 1.016 12.854 -12.818 1.00 89.75 89 SER A CA 1
ATOM 705 C C . SER A 1 89 ? -0.309 13.431 -12.300 1.00 89.75 89 SER A C 1
ATOM 707 O O . SER A 1 89 ? -0.297 14.416 -11.564 1.00 89.75 89 SER A O 1
ATOM 709 N N . LYS A 1 90 ? -1.462 12.853 -12.680 1.00 88.56 90 LYS A N 1
ATOM 710 C CA . LYS A 1 90 ? -2.779 13.296 -12.197 1.00 88.56 90 LYS A CA 1
ATOM 711 C C . LYS A 1 90 ? -2.905 13.034 -10.700 1.00 88.56 90 LYS A C 1
ATOM 713 O O . LYS A 1 90 ? -2.782 11.891 -10.274 1.00 88.56 90 LYS A O 1
ATOM 718 N N . VAL A 1 91 ? -3.190 14.088 -9.940 1.00 86.06 91 VAL A N 1
ATOM 719 C CA . VAL A 1 91 ? -3.220 14.072 -8.474 1.00 86.06 91 VAL A CA 1
ATOM 720 C C . VAL A 1 91 ? -4.262 13.084 -7.948 1.00 86.06 91 VAL A C 1
ATOM 722 O O . VAL A 1 91 ? -5.441 13.159 -8.286 1.00 86.06 91 VAL A O 1
ATOM 725 N N . ASN A 1 92 ? -3.807 12.169 -7.098 1.00 88.62 92 ASN A N 1
ATOM 726 C CA . ASN A 1 92 ? -4.632 11.307 -6.265 1.00 88.62 92 ASN A CA 1
ATOM 727 C C . ASN A 1 92 ? -3.817 10.961 -5.005 1.00 88.62 92 ASN A C 1
ATOM 729 O O . ASN A 1 92 ? -2.931 10.107 -5.088 1.00 88.62 92 ASN A O 1
ATOM 733 N N . PRO A 1 93 ? -4.086 11.612 -3.859 1.00 86.00 93 PRO A N 1
ATOM 734 C CA . PRO A 1 93 ? -3.271 11.471 -2.650 1.00 86.00 93 PRO A CA 1
ATOM 735 C C . PRO A 1 93 ? -3.139 10.029 -2.145 1.00 86.00 93 PRO A C 1
ATOM 737 O O . PRO A 1 93 ? -2.085 9.648 -1.638 1.00 86.00 93 PRO A O 1
ATOM 740 N N . ASN A 1 94 ? -4.177 9.210 -2.340 1.00 85.81 94 ASN A N 1
ATOM 741 C CA . ASN A 1 94 ? -4.214 7.828 -1.855 1.00 85.81 94 ASN A CA 1
ATOM 742 C C . ASN A 1 94 ? -3.236 6.914 -2.606 1.00 85.81 94 ASN A C 1
ATOM 744 O O . ASN A 1 94 ? -2.796 5.907 -2.062 1.00 85.81 94 ASN A O 1
ATOM 748 N N . TYR A 1 95 ? -2.881 7.277 -3.842 1.00 91.69 95 TYR A N 1
ATOM 749 C CA . TYR A 1 95 ? -2.023 6.477 -4.717 1.00 91.69 95 TYR A CA 1
ATOM 750 C C . TYR A 1 95 ? -0.733 7.200 -5.129 1.00 91.69 95 TYR A C 1
ATOM 752 O O . TYR A 1 95 ? -0.007 6.731 -6.005 1.00 91.69 95 TYR A O 1
ATOM 760 N N . ASP A 1 96 ? -0.437 8.349 -4.521 1.00 94.31 96 ASP A N 1
ATOM 761 C CA . ASP A 1 96 ? 0.773 9.121 -4.801 1.00 94.31 96 ASP A CA 1
ATOM 762 C C . ASP A 1 96 ? 1.980 8.538 -4.057 1.00 94.31 96 ASP A C 1
ATOM 764 O O . ASP A 1 96 ? 1.944 8.373 -2.839 1.00 94.31 96 ASP A O 1
ATOM 768 N N . VAL A 1 97 ? 3.075 8.255 -4.759 1.00 94.56 97 VAL A N 1
ATOM 769 C CA . VAL A 1 97 ? 4.365 7.856 -4.163 1.00 94.56 97 VAL A CA 1
ATOM 770 C C . VAL A 1 97 ? 5.330 9.038 -4.008 1.00 94.56 97 VAL A C 1
ATOM 772 O O . VAL A 1 97 ? 6.478 8.870 -3.591 1.00 94.56 97 VAL A O 1
ATOM 775 N N . GLY A 1 98 ? 4.862 10.248 -4.308 1.00 92.50 98 GLY A N 1
ATOM 776 C CA . GLY A 1 98 ? 5.598 11.494 -4.168 1.00 92.50 98 GLY A CA 1
ATOM 777 C C . GLY A 1 98 ? 6.669 11.669 -5.240 1.00 92.50 98 GLY A C 1
ATOM 778 O O . GLY A 1 98 ? 6.603 11.117 -6.342 1.00 92.50 98 GLY A O 1
ATOM 779 N N . ARG A 1 99 ? 7.689 12.465 -4.922 1.00 92.44 99 ARG A N 1
ATOM 780 C CA . ARG A 1 99 ? 8.750 12.805 -5.870 1.00 92.44 99 ARG A CA 1
ATOM 781 C C . ARG A 1 99 ? 9.682 11.620 -6.103 1.00 92.44 99 ARG A C 1
ATOM 783 O O . ARG A 1 99 ? 10.297 11.114 -5.169 1.00 92.44 99 ARG A O 1
ATOM 790 N N . ILE A 1 100 ? 9.877 11.252 -7.366 1.00 92.38 100 ILE A N 1
ATOM 791 C CA . ILE A 1 100 ? 10.858 10.236 -7.763 1.00 92.38 100 ILE A CA 1
ATOM 792 C C . ILE A 1 100 ? 12.086 10.932 -8.363 1.00 92.38 100 ILE A C 1
ATOM 794 O O . ILE A 1 100 ? 11.947 11.686 -9.333 1.00 92.38 100 ILE A O 1
ATOM 798 N N . PRO A 1 101 ? 13.298 10.725 -7.813 1.00 86.25 101 PRO A N 1
ATOM 799 C CA . PRO A 1 101 ? 14.508 11.358 -8.324 1.00 86.25 101 PRO A CA 1
ATOM 800 C C . PRO A 1 101 ? 14.777 11.005 -9.794 1.00 86.25 101 PRO A C 1
ATOM 802 O O . PRO A 1 101 ? 15.205 9.907 -10.112 1.00 86.25 101 PRO A O 1
ATOM 805 N N . GLY A 1 102 ? 14.604 11.975 -10.692 1.00 83.00 102 GLY A N 1
ATOM 806 C CA . GLY A 1 102 ? 14.789 11.792 -12.136 1.00 83.00 102 GLY A CA 1
ATOM 807 C C . GLY A 1 102 ? 13.515 12.046 -12.933 1.00 83.00 102 GLY A C 1
ATOM 808 O O . GLY A 1 102 ? 13.582 12.517 -14.061 1.00 83.00 102 GLY A O 1
ATOM 809 N N . LEU A 1 103 ? 12.343 11.871 -12.334 1.00 88.25 103 LEU A N 1
ATOM 810 C CA . LEU A 1 103 ? 11.110 12.291 -12.986 1.00 88.25 103 LEU A CA 1
ATOM 811 C C . LEU A 1 103 ? 10.890 13.795 -12.788 1.00 88.25 103 LEU A C 1
ATOM 813 O O . LEU A 1 103 ? 11.237 14.369 -11.753 1.00 88.25 103 LEU A O 1
ATOM 817 N N . ARG A 1 104 ? 10.319 14.449 -13.807 1.00 85.25 104 ARG A N 1
ATOM 818 C CA . ARG A 1 104 ? 10.004 15.889 -13.763 1.00 85.25 104 ARG A CA 1
ATOM 819 C C . ARG A 1 104 ? 8.826 16.199 -12.842 1.00 85.25 104 ARG A C 1
ATOM 821 O O . ARG A 1 104 ? 8.770 17.286 -12.277 1.00 85.25 104 ARG A O 1
ATOM 828 N N . SER A 1 105 ? 7.884 15.264 -12.726 1.00 85.94 105 SER A N 1
ATOM 829 C CA . SER A 1 105 ? 6.661 15.461 -11.952 1.00 85.94 105 SER A CA 1
ATOM 830 C C . SER A 1 105 ? 6.953 15.406 -10.447 1.00 85.94 105 SER A C 1
ATOM 832 O O . SER A 1 105 ? 7.604 14.455 -9.998 1.00 85.94 105 SER A O 1
ATOM 834 N N . PRO A 1 106 ? 6.469 16.381 -9.653 1.00 85.62 106 PRO A N 1
ATOM 835 C CA . PRO A 1 106 ? 6.596 16.340 -8.198 1.00 85.62 106 PRO A CA 1
ATOM 836 C C . PRO A 1 106 ? 5.721 15.244 -7.574 1.00 85.62 106 PRO A C 1
ATOM 838 O O . PRO A 1 106 ? 6.125 14.657 -6.576 1.00 85.62 106 PRO A O 1
ATOM 841 N N . ASN A 1 107 ? 4.586 14.935 -8.206 1.00 88.94 107 ASN A N 1
ATOM 842 C CA . ASN A 1 107 ? 3.631 13.920 -7.767 1.00 88.94 107 ASN A CA 1
ATOM 843 C C . ASN A 1 107 ? 3.624 12.774 -8.774 1.00 88.94 107 ASN A C 1
ATOM 845 O O . ASN A 1 107 ? 3.596 13.008 -9.989 1.00 88.94 107 ASN A O 1
ATOM 849 N N . ASN A 1 108 ? 3.654 11.544 -8.284 1.00 94.31 108 ASN A N 1
ATOM 850 C CA . ASN A 1 108 ? 3.719 10.355 -9.116 1.00 94.31 108 ASN A CA 1
ATOM 851 C C . ASN A 1 108 ? 2.710 9.349 -8.580 1.00 94.31 108 ASN A C 1
ATOM 853 O O . ASN A 1 108 ? 2.924 8.707 -7.561 1.00 94.31 108 ASN A O 1
ATOM 857 N N . VAL A 1 109 ? 1.587 9.236 -9.275 1.00 95.56 109 VAL A N 1
ATOM 858 C CA . VAL A 1 109 ? 0.448 8.429 -8.854 1.00 95.56 109 VAL A CA 1
ATOM 859 C C . VAL A 1 109 ? 0.476 7.086 -9.557 1.00 95.56 109 VAL A C 1
ATOM 861 O O . VAL A 1 109 ? 0.528 7.027 -10.786 1.00 95.56 109 VAL A O 1
ATOM 864 N N . VAL A 1 110 ? 0.401 6.010 -8.779 1.00 96.12 110 VAL A N 1
ATOM 865 C CA . VAL A 1 110 ? 0.433 4.633 -9.279 1.00 96.12 110 VAL A CA 1
ATOM 866 C C . VAL A 1 110 ? -0.982 4.149 -9.584 1.00 96.12 110 VAL A C 1
ATOM 868 O O . VAL A 1 110 ? -1.893 4.259 -8.767 1.00 96.12 110 VAL A O 1
ATOM 871 N N . LYS A 1 111 ? -1.189 3.588 -10.774 1.00 94.81 111 LYS A N 1
ATOM 872 C CA . LYS A 1 111 ? -2.454 2.975 -11.198 1.00 94.81 111 LYS A CA 1
ATOM 873 C C . LYS A 1 111 ? -2.474 1.499 -10.815 1.00 94.81 111 LYS A C 1
ATOM 875 O O . LYS A 1 111 ? -2.398 0.625 -11.670 1.00 94.81 111 LYS A O 1
ATOM 880 N N . ILE A 1 112 ? -2.566 1.234 -9.513 1.00 93.69 112 ILE A N 1
ATOM 881 C CA . ILE A 1 112 ? -2.516 -0.128 -8.954 1.00 93.69 112 ILE A CA 1
ATOM 882 C C . ILE A 1 112 ? -3.615 -1.037 -9.529 1.00 93.69 112 ILE A C 1
ATOM 884 O O . ILE A 1 112 ? -3.392 -2.221 -9.737 1.00 93.69 112 ILE A O 1
ATOM 888 N N . ASN A 1 113 ? -4.779 -0.479 -9.857 1.00 91.00 113 ASN A N 1
ATOM 889 C CA . ASN A 1 113 ? -5.893 -1.204 -10.469 1.00 91.00 113 ASN A CA 1
ATOM 890 C C . ASN A 1 113 ? -5.728 -1.477 -11.976 1.00 91.00 113 ASN A C 1
ATOM 892 O O . ASN A 1 113 ? -6.653 -1.975 -12.609 1.00 91.00 113 ASN A O 1
ATOM 896 N N . GLN A 1 114 ? -4.598 -1.096 -12.574 1.00 92.75 114 GLN A N 1
ATOM 897 C CA . GLN A 1 114 ? -4.304 -1.283 -13.996 1.00 92.75 114 GLN A CA 1
ATOM 898 C C . GLN A 1 114 ? -2.936 -1.941 -14.187 1.00 92.75 114 GLN A C 1
ATOM 900 O O . GLN A 1 114 ? -2.161 -1.517 -15.041 1.00 92.75 114 GLN A O 1
ATOM 905 N N . ILE A 1 115 ? -2.621 -2.958 -13.382 1.00 94.69 115 ILE A N 1
ATOM 906 C CA . ILE A 1 115 ? -1.424 -3.780 -13.588 1.00 94.69 115 ILE A CA 1
ATOM 907 C C . ILE A 1 115 ? -1.464 -4.382 -14.989 1.00 94.69 115 ILE A C 1
ATOM 909 O O . ILE A 1 115 ? -2.492 -4.904 -15.419 1.00 94.69 115 ILE A O 1
ATOM 913 N N . GLN A 1 116 ? -0.343 -4.309 -15.703 1.00 94.88 116 GLN A N 1
ATOM 914 C CA . GLN A 1 116 ? -0.251 -4.802 -17.072 1.00 94.88 116 GLN A CA 1
ATOM 915 C C . GLN A 1 116 ? 0.982 -5.658 -17.276 1.00 94.88 116 GLN A C 1
ATOM 917 O O . GLN A 1 116 ? 2.068 -5.347 -16.794 1.00 94.88 116 GLN A O 1
ATOM 922 N N . CYS A 1 117 ? 0.804 -6.727 -18.042 1.00 95.19 117 CYS A N 1
ATOM 923 C CA . CYS A 1 117 ? 1.889 -7.533 -18.567 1.00 95.19 117 CYS A CA 1
ATOM 924 C C . CYS A 1 117 ? 2.288 -6.959 -19.929 1.00 95.19 117 CYS A C 1
ATOM 926 O O . CYS A 1 117 ? 1.468 -6.906 -20.844 1.00 95.19 117 CYS A O 1
ATOM 928 N N . VAL A 1 118 ? 3.526 -6.487 -20.056 1.00 94.75 118 VAL A N 1
ATOM 929 C CA . VAL A 1 118 ? 4.017 -5.825 -21.271 1.00 94.75 118 VAL A CA 1
ATOM 930 C C . VAL A 1 118 ? 5.257 -6.523 -21.808 1.00 94.75 118 VAL A C 1
ATOM 932 O O . VAL A 1 118 ? 6.067 -7.057 -21.053 1.00 94.75 118 VAL A O 1
ATOM 935 N N . SER A 1 119 ? 5.422 -6.517 -23.131 1.00 92.88 119 SER A N 1
ATOM 936 C CA . SER A 1 119 ? 6.637 -7.040 -23.760 1.00 92.88 119 SER A CA 1
ATOM 937 C C . SER A 1 119 ? 7.846 -6.184 -23.389 1.00 92.88 119 SER A C 1
ATOM 939 O O . SER A 1 119 ? 7.764 -4.956 -23.427 1.00 92.88 119 SER A O 1
ATOM 941 N N . ARG A 1 120 ? 9.003 -6.814 -23.149 1.00 90.81 120 ARG A N 1
ATOM 942 C CA . ARG A 1 120 ? 10.287 -6.110 -22.971 1.00 90.81 120 ARG A CA 1
ATOM 943 C C . ARG A 1 120 ? 10.635 -5.187 -24.141 1.00 90.81 120 ARG A C 1
ATOM 945 O O . ARG A 1 120 ? 11.297 -4.183 -23.931 1.00 90.81 120 ARG A O 1
ATOM 952 N N . LYS A 1 121 ? 10.152 -5.490 -25.352 1.00 89.81 121 LYS A N 1
ATOM 953 C CA . LYS A 1 121 ? 10.343 -4.653 -26.552 1.00 89.81 121 LYS A CA 1
ATOM 954 C C . LYS A 1 121 ? 9.592 -3.321 -26.495 1.00 89.81 121 LYS A C 1
ATOM 956 O O . LYS A 1 121 ? 9.928 -2.397 -27.227 1.00 89.81 121 LYS A O 1
ATOM 961 N N . SER A 1 122 ? 8.559 -3.232 -25.660 1.00 90.69 122 SER A N 1
ATOM 962 C CA . SER A 1 122 ? 7.742 -2.026 -25.490 1.00 90.69 122 SER A CA 1
ATOM 963 C C . SER A 1 122 ? 8.251 -1.123 -24.364 1.00 90.69 122 SER A C 1
ATOM 965 O O . SER A 1 122 ? 7.585 -0.136 -24.039 1.00 90.69 122 SER A O 1
ATOM 967 N N . LEU A 1 123 ? 9.386 -1.482 -23.755 1.00 92.75 123 LEU A N 1
ATOM 968 C CA . LEU A 1 123 ? 9.986 -0.817 -22.609 1.00 92.75 123 LEU A CA 1
ATOM 969 C C . LEU A 1 123 ? 11.265 -0.089 -23.009 1.00 92.75 123 LEU A C 1
ATOM 971 O O . LEU A 1 123 ? 12.133 -0.647 -23.676 1.00 92.75 123 LEU A O 1
ATOM 975 N N . ASP A 1 124 ? 11.412 1.110 -22.475 1.00 92.88 124 ASP A N 1
ATOM 976 C CA . ASP A 1 124 ? 12.659 1.851 -22.459 1.00 92.88 124 ASP A CA 1
ATOM 977 C C . ASP A 1 124 ? 13.068 2.092 -20.992 1.00 92.88 124 ASP A C 1
ATOM 979 O O . ASP A 1 124 ? 12.236 2.419 -20.136 1.00 92.88 124 ASP A O 1
ATOM 983 N N . LEU A 1 125 ? 14.351 1.922 -20.674 1.00 90.62 125 LEU A N 1
ATOM 984 C CA . LEU A 1 125 ? 14.912 2.213 -19.359 1.00 90.62 125 LEU A CA 1
ATOM 985 C C . LEU A 1 125 ? 15.003 3.715 -19.126 1.00 90.62 125 LEU A C 1
ATOM 987 O O . LEU A 1 125 ? 15.397 4.488 -19.995 1.00 90.62 125 LEU A O 1
ATOM 991 N N . VAL A 1 126 ? 14.690 4.122 -17.904 1.00 91.00 126 VAL A N 1
ATOM 992 C CA . VAL A 1 126 ? 14.758 5.513 -17.470 1.00 91.00 126 VAL A CA 1
ATOM 993 C C . VAL A 1 126 ? 16.061 5.684 -16.696 1.00 91.00 126 VAL A C 1
ATOM 995 O O . VAL A 1 126 ? 16.198 5.161 -15.594 1.00 91.00 126 VAL A O 1
ATOM 998 N N . ILE A 1 127 ? 17.039 6.385 -17.270 1.00 88.56 127 ILE A N 1
ATOM 999 C CA . ILE A 1 127 ? 18.408 6.487 -16.747 1.00 88.56 127 ILE A CA 1
ATOM 1000 C C . ILE A 1 127 ? 18.711 7.917 -16.302 1.00 88.56 127 ILE A C 1
ATOM 1002 O O . ILE A 1 127 ? 18.440 8.897 -16.997 1.00 88.56 127 ILE A O 1
ATOM 1006 N N . ARG A 1 128 ? 19.331 8.054 -15.130 1.00 85.44 128 ARG A N 1
ATOM 1007 C CA . ARG A 1 128 ? 19.835 9.317 -14.594 1.00 85.44 128 ARG A CA 1
ATOM 1008 C C . ARG A 1 128 ? 21.279 9.148 -14.145 1.00 85.44 128 ARG A C 1
ATOM 1010 O O . ARG A 1 128 ? 21.541 8.400 -13.209 1.00 85.44 128 ARG A O 1
ATOM 1017 N N . ARG A 1 129 ? 22.211 9.906 -14.737 1.00 83.56 129 ARG A N 1
ATOM 1018 C CA . ARG A 1 129 ? 23.650 9.841 -14.391 1.00 83.56 129 ARG A CA 1
ATOM 1019 C C . ARG A 1 129 ? 24.167 8.391 -14.402 1.00 83.56 129 ARG A C 1
ATOM 1021 O O . ARG A 1 129 ? 24.719 7.934 -13.404 1.00 83.56 129 ARG A O 1
ATOM 1028 N N . ASN A 1 130 ? 23.907 7.670 -15.492 1.00 82.19 130 ASN A N 1
ATOM 1029 C CA . ASN A 1 130 ? 24.285 6.264 -15.703 1.00 82.19 130 ASN A CA 1
ATOM 1030 C C . ASN A 1 130 ? 23.659 5.249 -14.728 1.00 82.19 130 ASN A C 1
ATOM 1032 O O . ASN A 1 130 ? 24.055 4.091 -14.729 1.00 82.19 130 ASN A O 1
ATOM 1036 N N . ASN A 1 131 ? 22.685 5.657 -13.911 1.00 86.19 131 ASN A N 1
ATOM 1037 C CA . ASN A 1 131 ? 21.964 4.766 -13.007 1.00 86.19 131 ASN A CA 1
ATOM 1038 C C . ASN A 1 131 ? 20.496 4.678 -13.411 1.00 86.19 131 ASN A C 1
ATOM 1040 O O . ASN A 1 131 ? 19.877 5.698 -13.726 1.00 86.19 131 ASN A O 1
ATOM 1044 N N . THR A 1 132 ? 19.924 3.479 -13.359 1.00 90.62 132 THR A N 1
ATOM 1045 C CA . THR A 1 132 ? 18.487 3.295 -13.567 1.00 90.62 132 THR A CA 1
ATOM 1046 C C . THR A 1 132 ? 17.710 4.020 -12.473 1.00 90.62 132 THR A C 1
ATOM 1048 O O . THR A 1 132 ? 18.009 3.905 -11.283 1.00 90.62 132 THR A O 1
ATOM 1051 N N . VAL A 1 133 ? 16.713 4.803 -12.875 1.00 93.94 133 VAL A N 1
ATOM 1052 C CA . VAL A 1 133 ? 15.793 5.457 -11.950 1.00 93.94 133 VAL A CA 1
ATOM 1053 C C . VAL A 1 133 ? 14.945 4.379 -11.290 1.00 93.94 133 VAL A C 1
ATOM 1055 O O . VAL A 1 133 ? 14.336 3.556 -11.966 1.00 93.94 133 VAL A O 1
ATOM 1058 N N . GLN A 1 134 ? 14.889 4.398 -9.965 1.00 95.06 134 GLN A N 1
ATOM 1059 C CA . GLN A 1 134 ? 14.142 3.431 -9.170 1.00 95.06 134 GLN A CA 1
ATOM 1060 C C . GLN A 1 134 ? 13.456 4.116 -7.992 1.00 95.06 134 GLN A C 1
ATOM 1062 O O . GLN A 1 134 ? 13.858 5.203 -7.563 1.00 95.06 134 GLN A O 1
ATOM 1067 N N . LEU A 1 135 ? 12.420 3.467 -7.472 1.00 96.19 135 LEU A N 1
ATOM 1068 C CA . LEU A 1 135 ? 11.777 3.865 -6.230 1.00 96.19 135 LEU A CA 1
ATOM 1069 C C . LEU A 1 135 ? 12.713 3.661 -5.033 1.00 96.19 135 LEU A C 1
ATOM 1071 O O . LEU A 1 135 ? 13.499 2.717 -4.986 1.00 96.19 135 LEU A O 1
ATOM 1075 N N . SER A 1 136 ? 12.604 4.539 -4.034 1.00 95.69 136 SER A N 1
ATOM 1076 C CA . SER A 1 136 ? 13.223 4.295 -2.730 1.00 95.69 136 SER A CA 1
ATOM 1077 C C . SER A 1 136 ? 12.530 3.135 -2.008 1.00 95.69 136 SER A C 1
ATOM 1079 O O . SER A 1 136 ? 11.390 2.785 -2.319 1.00 95.69 136 SER A O 1
ATOM 1081 N N . GLN A 1 137 ? 13.174 2.573 -0.983 1.00 94.06 137 GLN A N 1
ATOM 1082 C CA . GLN A 1 137 ? 12.570 1.510 -0.174 1.00 94.06 137 GLN A CA 1
ATOM 1083 C C . GLN A 1 137 ? 11.233 1.944 0.452 1.00 94.06 137 GLN A C 1
ATOM 1085 O O . GLN A 1 137 ? 10.267 1.188 0.417 1.00 94.06 137 GLN A O 1
ATOM 1090 N N . ALA A 1 138 ? 11.146 3.180 0.955 1.00 93.25 138 ALA A N 1
ATOM 1091 C CA . ALA A 1 138 ? 9.908 3.726 1.513 1.00 93.25 138 ALA A CA 1
ATOM 1092 C C . ALA A 1 138 ? 8.803 3.881 0.450 1.00 93.25 138 ALA A C 1
ATOM 1094 O O . ALA A 1 138 ? 7.634 3.620 0.723 1.00 93.25 138 ALA A O 1
ATOM 1095 N N . GLN A 1 139 ? 9.162 4.266 -0.780 1.00 95.62 139 GLN A N 1
ATOM 1096 C CA . GLN A 1 139 ? 8.210 4.332 -1.892 1.00 95.62 139 GLN A CA 1
ATOM 1097 C C . GLN A 1 139 ? 7.733 2.939 -2.299 1.00 95.62 139 GLN A C 1
ATOM 1099 O O . GLN A 1 139 ? 6.536 2.741 -2.480 1.00 95.62 139 GLN A O 1
ATOM 1104 N N . MET A 1 140 ? 8.645 1.968 -2.390 1.00 96.12 140 MET A N 1
ATOM 1105 C CA . MET A 1 140 ? 8.302 0.576 -2.683 1.00 96.12 140 MET A CA 1
ATOM 1106 C C . MET A 1 140 ? 7.372 -0.025 -1.637 1.00 96.12 140 MET A C 1
ATOM 1108 O O . MET A 1 140 ? 6.393 -0.674 -2.000 1.00 96.12 140 MET A O 1
ATOM 1112 N N . LEU A 1 141 ? 7.646 0.234 -0.359 1.00 93.56 141 LEU A N 1
ATOM 1113 C CA . LEU A 1 141 ? 6.779 -0.158 0.744 1.00 93.56 141 LEU A CA 1
ATOM 1114 C C . LEU A 1 141 ? 5.361 0.396 0.546 1.00 93.56 141 LEU A C 1
ATOM 1116 O O . LEU A 1 141 ? 4.394 -0.361 0.552 1.00 93.56 141 LEU A O 1
ATOM 1120 N N . LYS A 1 142 ? 5.245 1.694 0.246 1.00 93.88 142 LYS A N 1
ATOM 1121 C CA . LYS A 1 142 ? 3.953 2.337 -0.018 1.00 93.88 142 LYS A CA 1
ATOM 1122 C C . LYS A 1 142 ? 3.207 1.688 -1.192 1.00 93.88 142 LYS A C 1
ATOM 1124 O O . LYS A 1 142 ? 2.006 1.459 -1.102 1.00 93.88 142 LYS A O 1
ATOM 1129 N N . VAL A 1 143 ? 3.902 1.362 -2.287 1.00 95.69 143 VAL A N 1
ATOM 1130 C CA . VAL A 1 143 ? 3.297 0.680 -3.449 1.00 95.69 143 VAL A CA 1
ATOM 1131 C C . VAL A 1 143 ? 2.773 -0.705 -3.069 1.00 95.69 143 VAL A C 1
ATOM 1133 O O . VAL A 1 143 ? 1.664 -1.061 -3.467 1.00 95.69 143 VAL A O 1
ATOM 1136 N N . ARG A 1 144 ? 3.528 -1.476 -2.276 1.00 95.19 144 ARG A N 1
ATOM 1137 C CA . ARG A 1 144 ? 3.081 -2.786 -1.777 1.00 95.19 144 ARG A CA 1
ATOM 1138 C C . ARG A 1 144 ? 1.838 -2.664 -0.911 1.00 95.19 144 ARG A C 1
ATOM 1140 O O . ARG A 1 144 ? 0.890 -3.410 -1.117 1.00 95.19 144 ARG A O 1
ATOM 1147 N N . GLU A 1 145 ? 1.793 -1.692 -0.011 1.00 93.50 145 GLU A N 1
ATOM 1148 C CA . GLU A 1 145 ? 0.621 -1.447 0.833 1.00 93.50 145 GLU A CA 1
ATOM 1149 C C . GLU A 1 145 ? -0.618 -1.094 0.002 1.00 93.50 145 GLU A C 1
ATOM 1151 O O . GLU A 1 145 ? -1.682 -1.680 0.205 1.00 93.50 145 GLU A O 1
ATOM 1156 N N . MET A 1 146 ? -0.475 -0.221 -1.003 1.00 94.44 146 MET A N 1
ATOM 1157 C CA . MET A 1 146 ? -1.565 0.087 -1.936 1.00 94.44 146 MET A CA 1
ATOM 1158 C C . MET A 1 146 ? -2.035 -1.154 -2.708 1.00 94.44 146 MET A C 1
ATOM 1160 O O . MET A 1 146 ? -3.237 -1.328 -2.926 1.00 94.44 146 MET A O 1
ATOM 1164 N N . TYR A 1 147 ? -1.104 -2.012 -3.138 1.00 94.44 147 TYR A N 1
ATOM 1165 C CA . TYR A 1 147 ? -1.414 -3.265 -3.827 1.00 94.44 147 TYR A CA 1
ATOM 1166 C C . TYR A 1 147 ? -2.223 -4.207 -2.938 1.00 94.44 147 TYR A C 1
ATOM 1168 O O . TYR A 1 147 ? -3.277 -4.680 -3.351 1.00 94.44 147 TYR A O 1
ATOM 1176 N N . ARG A 1 148 ? -1.791 -4.423 -1.696 1.00 93.88 148 ARG A N 1
ATOM 1177 C CA . ARG A 1 148 ? -2.485 -5.300 -0.745 1.00 93.88 148 ARG A CA 1
ATOM 1178 C C . ARG A 1 148 ? -3.904 -4.818 -0.449 1.00 93.88 148 ARG A C 1
ATOM 1180 O O . ARG A 1 148 ? -4.841 -5.607 -0.513 1.00 93.88 148 ARG A O 1
ATOM 1187 N N . ILE A 1 149 ? -4.078 -3.517 -0.226 1.00 93.19 149 ILE A N 1
ATOM 1188 C CA . ILE A 1 149 ? -5.403 -2.944 0.043 1.00 93.19 149 ILE A CA 1
ATOM 1189 C C . ILE A 1 149 ? -6.317 -3.058 -1.183 1.00 93.19 149 ILE A C 1
ATOM 1191 O O . ILE A 1 149 ? -7.457 -3.497 -1.074 1.00 93.19 149 ILE A O 1
ATOM 1195 N N . SER A 1 150 ? -5.834 -2.666 -2.365 1.00 92.00 150 SER A N 1
ATOM 1196 C CA . SER A 1 150 ? -6.704 -2.541 -3.544 1.00 92.00 150 SER A CA 1
ATOM 1197 C C . SER A 1 150 ? -6.869 -3.820 -4.367 1.00 92.00 150 SER A C 1
ATOM 1199 O O . SER A 1 150 ? -7.908 -3.976 -4.999 1.00 92.00 150 SER A O 1
ATOM 1201 N N . GLN A 1 151 ? -5.865 -4.703 -4.405 1.00 92.88 151 GLN A N 1
ATOM 1202 C CA . GLN A 1 151 ? -5.880 -5.932 -5.212 1.00 92.88 151 GLN A CA 1
ATOM 1203 C C . GLN A 1 151 ? -6.117 -7.186 -4.372 1.00 92.88 151 GLN A C 1
ATOM 1205 O O . GLN A 1 151 ? -6.765 -8.110 -4.851 1.00 92.88 151 GLN A O 1
ATOM 1210 N N . LEU A 1 152 ? -5.616 -7.228 -3.132 1.00 93.00 152 LEU A N 1
ATOM 1211 C CA . LEU A 1 152 ? -5.818 -8.378 -2.236 1.00 93.00 152 LEU A CA 1
ATOM 1212 C C . LEU A 1 152 ? -6.992 -8.182 -1.267 1.00 93.00 152 LEU A C 1
ATOM 1214 O O . LEU A 1 152 ? -7.346 -9.109 -0.545 1.00 93.00 152 LEU A O 1
ATOM 1218 N N . GLY A 1 153 ? -7.600 -6.991 -1.241 1.00 91.88 153 GLY A N 1
ATOM 1219 C CA . GLY A 1 153 ? -8.724 -6.680 -0.355 1.00 91.88 153 GLY A CA 1
ATOM 1220 C C . GLY A 1 153 ? -8.345 -6.631 1.127 1.00 91.88 153 GLY A C 1
ATOM 1221 O O . GLY A 1 153 ? -9.220 -6.731 1.987 1.00 91.88 153 GLY A O 1
ATOM 1222 N N . GLU A 1 154 ? -7.054 -6.490 1.444 1.00 93.88 154 GLU A N 1
ATOM 1223 C CA . GLU A 1 154 ? -6.605 -6.385 2.829 1.00 93.88 154 GLU A CA 1
ATOM 1224 C C . GLU A 1 154 ? -7.111 -5.084 3.458 1.00 93.88 154 GLU A C 1
ATOM 1226 O O . GLU A 1 154 ? -7.034 -4.000 2.873 1.00 93.88 154 GLU A O 1
ATOM 1231 N N . LYS A 1 155 ? -7.638 -5.182 4.679 1.00 94.50 155 LYS A N 1
ATOM 1232 C CA . LYS A 1 155 ? -8.218 -4.031 5.369 1.00 94.50 155 LYS A CA 1
ATOM 1233 C C . LYS A 1 155 ? -7.105 -3.198 6.015 1.00 94.50 155 LYS A C 1
ATOM 1235 O O . LYS A 1 155 ? -6.236 -3.761 6.685 1.00 94.50 155 LYS A O 1
ATOM 1240 N N . PRO A 1 156 ? -7.124 -1.861 5.870 1.00 94.94 156 PRO A N 1
ATOM 1241 C CA . PRO A 1 156 ? -6.246 -1.011 6.656 1.00 94.94 156 PRO A CA 1
ATOM 1242 C C . PRO A 1 156 ? -6.669 -1.037 8.129 1.00 94.94 156 PRO A C 1
ATOM 1244 O O . PRO A 1 156 ? -7.861 -1.175 8.426 1.00 94.94 156 PRO A O 1
ATOM 1247 N N . LEU A 1 157 ? -5.724 -0.834 9.052 1.00 94.94 157 LEU A N 1
ATOM 1248 C CA . LEU A 1 157 ? -6.003 -0.860 10.495 1.00 94.94 157 LEU A CA 1
ATOM 1249 C C . LEU A 1 157 ? -7.142 0.089 10.895 1.00 94.94 157 LEU A C 1
ATOM 1251 O O . LEU A 1 157 ? -7.999 -0.277 11.695 1.00 94.94 157 LEU A O 1
ATOM 1255 N N . HIS A 1 158 ? -7.213 1.277 10.295 1.00 95.31 158 HIS A N 1
ATOM 1256 C CA . HIS A 1 158 ? -8.324 2.200 10.508 1.00 95.31 158 HIS A CA 1
ATOM 1257 C C . HIS A 1 158 ? -9.681 1.539 10.206 1.00 95.31 158 HIS A C 1
ATOM 1259 O O . HIS A 1 158 ? -10.621 1.663 10.984 1.00 95.31 158 HIS A O 1
ATOM 1265 N N . SER A 1 159 ? -9.801 0.794 9.104 1.00 95.75 159 SER A N 1
ATOM 1266 C CA . SER A 1 159 ? -11.040 0.078 8.776 1.00 95.75 159 SER A CA 1
ATOM 1267 C C . SER A 1 159 ? -11.354 -1.008 9.804 1.00 95.75 159 SER A C 1
ATOM 1269 O O . SER A 1 159 ? -12.508 -1.147 10.204 1.00 95.75 159 SER A O 1
ATOM 1271 N N . VAL A 1 160 ? -10.340 -1.744 10.265 1.00 95.88 160 VAL A N 1
ATOM 1272 C CA . VAL A 1 160 ? -10.503 -2.775 11.300 1.00 95.88 160 VAL A CA 1
ATOM 1273 C C . VAL A 1 160 ? -11.077 -2.166 12.581 1.00 95.88 160 VAL A C 1
ATOM 1275 O O . VAL A 1 160 ? -12.102 -2.627 13.080 1.00 95.88 160 VAL A O 1
ATOM 1278 N N . LEU A 1 161 ? -10.497 -1.060 13.054 1.00 95.94 161 LEU A N 1
ATOM 1279 C CA . LEU A 1 161 ? -10.963 -0.366 14.258 1.00 95.94 161 LEU A CA 1
ATOM 1280 C C . LEU A 1 161 ? -12.392 0.185 14.116 1.00 95.94 161 LEU A C 1
ATOM 1282 O O . LEU A 1 161 ? -13.150 0.209 15.080 1.00 95.94 161 LEU A O 1
ATOM 1286 N N . PHE A 1 162 ? -12.802 0.632 12.927 1.00 95.44 162 PHE A N 1
ATOM 1287 C CA . PHE A 1 162 ? -14.142 1.201 12.743 1.00 95.44 162 PHE A CA 1
ATOM 1288 C C . PHE A 1 162 ? -15.241 0.169 12.491 1.00 95.44 162 PHE A C 1
ATOM 1290 O O . PHE A 1 162 ? -16.404 0.446 12.808 1.00 95.44 162 PHE A O 1
ATOM 1297 N N . TYR A 1 163 ? -14.918 -0.980 11.905 1.00 94.62 163 TYR A N 1
ATOM 1298 C CA . TYR A 1 163 ? -15.939 -1.881 11.367 1.00 94.62 163 TYR A CA 1
ATOM 1299 C C . TYR A 1 163 ? -15.851 -3.311 11.898 1.00 94.62 163 TYR A C 1
ATOM 1301 O O . TYR A 1 163 ? -16.878 -3.978 11.936 1.00 94.62 163 TYR A O 1
ATOM 1309 N N . GLU A 1 164 ? -14.688 -3.759 12.373 1.00 94.44 164 GLU A N 1
ATOM 1310 C CA . GLU A 1 164 ? -14.453 -5.177 12.683 1.00 94.44 164 GLU A CA 1
ATOM 1311 C C . GLU A 1 164 ? -14.381 -5.467 14.185 1.00 94.44 164 GLU A C 1
ATOM 1313 O O . GLU A 1 164 ? -14.731 -6.561 14.609 1.00 94.44 164 GLU A O 1
ATOM 1318 N N . ILE A 1 165 ? -13.993 -4.493 15.016 1.00 94.00 165 ILE A N 1
ATOM 1319 C CA . ILE A 1 165 ? -13.887 -4.686 16.475 1.00 94.00 165 ILE A CA 1
ATOM 1320 C C . ILE A 1 165 ? -15.242 -4.653 17.211 1.00 94.00 165 ILE A C 1
ATOM 1322 O O . ILE A 1 165 ? -15.275 -4.474 18.421 1.00 94.00 165 ILE A O 1
ATOM 1326 N N . GLY A 1 166 ? -16.378 -4.794 16.521 1.00 91.62 166 GLY A N 1
ATOM 1327 C CA . GLY A 1 166 ? -17.696 -4.880 17.169 1.00 91.62 166 GLY A CA 1
ATOM 1328 C C . GLY A 1 166 ? -18.040 -3.669 18.052 1.00 91.62 166 GLY A C 1
ATOM 1329 O O . GLY A 1 166 ? -17.916 -2.527 17.613 1.00 91.62 166 GLY A O 1
ATOM 1330 N N . ALA A 1 167 ? -18.512 -3.900 19.280 1.00 92.06 167 ALA A N 1
ATOM 1331 C CA . ALA A 1 167 ? -18.850 -2.843 20.246 1.00 92.06 167 ALA A CA 1
ATOM 1332 C C . ALA A 1 167 ? -17.624 -2.245 20.965 1.00 92.06 167 ALA A C 1
ATOM 1334 O O . ALA A 1 167 ? -17.735 -1.212 21.624 1.00 92.06 167 ALA A O 1
ATOM 1335 N N . PHE A 1 168 ? -16.449 -2.851 20.798 1.00 95.25 168 PHE A N 1
ATOM 1336 C CA . PHE A 1 168 ? -15.264 -2.506 21.563 1.00 95.25 168 PHE A CA 1
ATOM 1337 C C . PHE A 1 168 ? -14.603 -1.190 21.120 1.00 95.25 168 PHE A C 1
ATOM 1339 O O . PHE A 1 168 ? -14.730 -0.738 19.977 1.00 95.25 168 PHE A O 1
ATOM 1346 N N . LEU A 1 169 ? -13.833 -0.603 22.037 1.00 95.69 169 LEU A N 1
ATOM 1347 C CA . LEU A 1 169 ? -12.921 0.516 21.813 1.00 95.69 169 LEU A CA 1
ATOM 1348 C C . LEU A 1 169 ? -11.532 0.199 22.380 1.00 95.69 169 LEU A C 1
ATOM 1350 O O . LEU A 1 169 ? -11.441 -0.446 23.425 1.00 95.69 169 LEU A O 1
ATOM 1354 N N . PRO A 1 170 ? -10.446 0.662 21.739 1.00 96.12 170 PRO A N 1
ATOM 1355 C CA . PRO A 1 170 ? -9.125 0.582 22.339 1.00 96.12 170 PRO A CA 1
ATOM 1356 C C . PRO A 1 170 ? -9.027 1.532 23.539 1.00 96.12 170 PRO A C 1
ATOM 1358 O O . PRO A 1 170 ? -9.484 2.673 23.466 1.00 96.12 170 PRO A O 1
ATOM 1361 N N . THR A 1 171 ? -8.412 1.074 24.631 1.00 94.31 171 THR A N 1
ATOM 1362 C CA . THR A 1 171 ? -8.180 1.908 25.826 1.00 94.31 171 THR A CA 1
ATOM 1363 C C . THR A 1 171 ? -7.171 3.021 25.566 1.00 94.31 171 THR A C 1
ATOM 1365 O O . THR A 1 171 ? -7.317 4.129 26.075 1.00 94.31 171 THR A O 1
ATOM 1368 N N . SER A 1 172 ? -6.166 2.734 24.744 1.00 93.94 172 SER A N 1
ATOM 1369 C CA . SER A 1 172 ? -5.191 3.693 24.237 1.00 93.94 172 SER A CA 1
ATOM 1370 C C . SER A 1 172 ? -4.724 3.282 22.847 1.00 93.94 172 SER A C 1
ATOM 1372 O O . SER A 1 172 ? -4.841 2.117 22.452 1.00 93.94 172 SER A O 1
ATOM 1374 N N . VAL A 1 173 ? -4.192 4.238 22.083 1.00 93.75 173 VAL A N 1
ATOM 1375 C CA . VAL A 1 173 ? -3.614 3.954 20.762 1.00 93.75 173 VAL A CA 1
ATOM 1376 C C . VAL A 1 173 ? -2.163 4.422 20.755 1.00 93.75 173 VAL A C 1
ATOM 1378 O O . VAL A 1 173 ? -1.899 5.595 20.508 1.00 93.75 173 VAL A O 1
ATOM 1381 N N . PRO A 1 174 ? -1.185 3.540 21.002 1.00 92.19 174 PRO A N 1
ATOM 1382 C CA . PRO A 1 174 ? 0.230 3.898 20.968 1.00 92.19 174 PRO A CA 1
ATOM 1383 C C . PRO A 1 174 ? 0.663 4.575 19.653 1.00 92.19 174 PRO A C 1
ATOM 1385 O O . PRO A 1 174 ? 0.044 4.396 18.598 1.00 92.19 174 PRO A O 1
ATOM 1388 N N . LEU A 1 175 ? 1.724 5.390 19.696 1.00 89.75 175 LEU A N 1
ATOM 1389 C CA . LEU A 1 175 ? 2.215 6.131 18.520 1.00 89.75 175 LEU A CA 1
ATOM 1390 C C . LEU A 1 175 ? 2.665 5.204 17.385 1.00 89.75 175 LEU A C 1
ATOM 1392 O O . LEU A 1 175 ? 2.399 5.478 16.217 1.00 89.75 175 LEU A O 1
ATOM 1396 N N . ASP A 1 176 ? 3.308 4.092 17.729 1.00 90.00 176 ASP A N 1
ATOM 1397 C CA . ASP A 1 176 ? 3.736 3.077 16.771 1.00 90.00 176 ASP A CA 1
ATOM 1398 C C . ASP A 1 176 ? 2.543 2.394 16.090 1.00 90.00 176 ASP A C 1
ATOM 1400 O O . ASP A 1 176 ? 2.611 2.134 14.897 1.00 90.00 176 ASP A O 1
ATOM 1404 N N . VAL A 1 177 ? 1.426 2.186 16.793 1.00 91.62 177 VAL A N 1
ATOM 1405 C CA . VAL A 1 177 ? 0.168 1.703 16.196 1.00 91.62 177 VAL A CA 1
ATOM 1406 C C . VAL A 1 177 ? -0.520 2.792 15.367 1.00 91.62 177 VAL A C 1
ATOM 1408 O O . VAL A 1 177 ? -1.052 2.513 14.292 1.00 91.62 177 VAL A O 1
ATOM 1411 N N . SER A 1 178 ? -0.463 4.048 15.816 1.00 91.25 178 SER A N 1
ATOM 1412 C CA . SER A 1 178 ? -1.024 5.199 15.091 1.00 91.25 178 SER A CA 1
ATOM 1413 C C . SER A 1 178 ? -0.374 5.363 13.708 1.00 91.25 178 SER A C 1
ATOM 1415 O O . SER A 1 178 ? -1.048 5.676 12.727 1.00 91.25 178 SER A O 1
ATOM 1417 N N . ALA A 1 179 ? 0.924 5.068 13.592 1.00 89.75 179 ALA A N 1
ATOM 1418 C CA . ALA A 1 179 ? 1.641 5.060 12.317 1.00 89.75 179 ALA A CA 1
ATOM 1419 C C . ALA A 1 179 ? 1.151 3.970 11.337 1.00 89.75 179 ALA A C 1
ATOM 1421 O O . ALA A 1 179 ? 1.420 4.053 10.138 1.00 89.75 179 ALA A O 1
ATOM 1422 N N . LEU A 1 180 ? 0.413 2.963 11.818 1.00 91.50 180 LEU A N 1
ATOM 1423 C CA . LEU A 1 180 ? -0.099 1.850 11.014 1.00 91.50 180 LEU A CA 1
ATOM 1424 C C . LEU A 1 180 ? -1.535 2.056 10.516 1.00 91.50 180 LEU A C 1
ATOM 1426 O O . LEU A 1 180 ? -2.037 1.208 9.786 1.00 91.50 180 LEU A O 1
ATOM 1430 N N . LEU A 1 181 ? -2.210 3.159 10.863 1.00 92.88 181 LEU A N 1
ATOM 1431 C CA . LEU A 1 181 ? -3.651 3.325 10.607 1.00 92.88 181 LEU A CA 1
ATOM 1432 C C . LEU A 1 181 ? -4.057 3.150 9.140 1.00 92.88 181 LEU A C 1
ATOM 1434 O O . LEU A 1 181 ? -5.110 2.582 8.858 1.00 92.88 181 LEU A O 1
ATOM 1438 N N . GLN A 1 182 ? -3.224 3.614 8.211 1.00 91.25 182 GLN A N 1
ATOM 1439 C CA . GLN A 1 182 ? -3.485 3.518 6.770 1.00 91.25 182 GLN A CA 1
ATOM 1440 C C . GLN A 1 182 ? -2.848 2.282 6.119 1.00 91.25 182 GLN A C 1
ATOM 1442 O O . GLN A 1 182 ? -2.961 2.099 4.910 1.00 91.25 182 GLN A O 1
ATOM 1447 N N . ARG A 1 183 ? -2.163 1.444 6.902 1.00 92.75 183 ARG A N 1
ATOM 1448 C CA . ARG A 1 183 ? -1.426 0.275 6.416 1.00 92.75 183 ARG A CA 1
ATOM 1449 C C . ARG A 1 183 ? -2.299 -0.976 6.531 1.00 92.75 183 ARG A C 1
ATOM 1451 O O . ARG A 1 183 ? -3.090 -1.067 7.475 1.00 92.75 183 ARG A O 1
ATOM 1458 N N . PRO A 1 184 ? -2.157 -1.945 5.610 1.00 94.56 184 PRO A N 1
ATOM 1459 C CA . PRO A 1 184 ? -2.816 -3.236 5.744 1.00 94.56 184 PRO A CA 1
ATOM 1460 C C . PRO A 1 184 ? -2.331 -3.951 7.009 1.00 94.56 184 PRO A C 1
ATOM 1462 O O . PRO A 1 184 ? -1.144 -3.882 7.363 1.00 94.56 184 PRO A O 1
ATOM 1465 N N . CYS A 1 185 ? -3.244 -4.646 7.682 1.00 93.50 185 CYS A N 1
ATOM 1466 C CA . CYS A 1 185 ? -2.918 -5.454 8.848 1.00 93.50 185 CYS A CA 1
ATOM 1467 C C . CYS A 1 185 ? -3.614 -6.816 8.821 1.00 93.50 185 CYS A C 1
ATOM 1469 O O . CYS A 1 185 ? -4.741 -6.968 8.353 1.00 93.50 185 CYS A O 1
ATOM 1471 N N . VAL A 1 186 ? -2.916 -7.803 9.373 1.00 92.56 186 VAL A N 1
ATOM 1472 C CA . VAL A 1 186 ? -3.503 -9.057 9.836 1.00 92.56 186 VAL A CA 1
ATOM 1473 C C . VAL A 1 186 ? -3.851 -8.856 11.303 1.00 92.56 186 VAL A C 1
ATOM 1475 O O . VAL A 1 186 ? -3.053 -8.278 12.048 1.00 92.56 186 VAL A O 1
ATOM 1478 N N . TYR A 1 187 ? -5.037 -9.292 11.712 1.00 94.56 187 TYR A N 1
ATOM 1479 C CA . TYR A 1 187 ? -5.501 -9.101 13.076 1.00 94.56 187 TYR A CA 1
ATOM 1480 C C . TYR A 1 187 ? -6.261 -10.310 13.602 1.00 94.56 187 TYR A C 1
ATOM 1482 O O . TYR A 1 187 ? -6.841 -11.083 12.844 1.00 94.56 187 TYR A O 1
ATOM 1490 N N . GLU A 1 188 ? -6.270 -10.426 14.922 1.00 95.19 188 GLU A N 1
ATOM 1491 C CA . GLU A 1 188 ? -7.032 -11.412 15.671 1.00 95.19 188 GLU A CA 1
ATOM 1492 C C . GLU A 1 188 ? -7.544 -10.755 16.955 1.00 95.19 188 GLU A C 1
ATOM 1494 O O . GLU A 1 188 ? -6.807 -10.033 17.630 1.00 95.19 188 GLU A O 1
ATOM 1499 N N . ILE A 1 189 ? -8.814 -10.987 17.283 1.00 95.44 189 ILE A N 1
ATOM 1500 C CA . ILE A 1 189 ? -9.408 -10.541 18.543 1.00 95.44 189 ILE A CA 1
ATOM 1501 C C . ILE A 1 189 ? -9.469 -11.751 19.464 1.00 95.44 189 ILE A C 1
ATOM 1503 O O . ILE A 1 189 ? -10.147 -12.728 19.155 1.00 95.44 189 ILE A O 1
ATOM 1507 N N . VAL A 1 190 ? -8.768 -11.680 20.592 1.00 95.75 190 VAL A N 1
ATOM 1508 C CA . VAL A 1 190 ? -8.690 -12.772 21.564 1.00 95.75 190 VAL A CA 1
ATOM 1509 C C . VAL A 1 190 ? -9.214 -12.283 22.905 1.00 95.75 190 VAL A C 1
ATOM 1511 O O . VAL A 1 190 ? -8.834 -11.209 23.365 1.00 95.75 190 VAL A O 1
ATOM 1514 N N . ASN A 1 191 ? -10.068 -13.076 23.547 1.00 92.75 191 ASN A N 1
ATOM 1515 C CA . ASN A 1 191 ? -10.449 -12.860 24.938 1.00 92.75 191 ASN A CA 1
ATOM 1516 C C . ASN A 1 191 ? -9.574 -13.752 25.826 1.00 92.75 191 ASN A C 1
ATOM 1518 O O . ASN A 1 191 ? -9.625 -14.977 25.723 1.00 92.75 191 ASN A O 1
ATOM 1522 N N . GLN A 1 192 ? -8.729 -13.138 26.652 1.00 88.12 192 GLN A N 1
ATOM 1523 C CA . GLN A 1 192 ? -7.826 -13.830 27.567 1.00 88.12 192 GLN A CA 1
ATOM 1524 C C . GLN A 1 192 ? -8.082 -13.333 28.983 1.00 88.12 192 GLN A C 1
ATOM 1526 O O . GLN A 1 192 ? -7.888 -12.155 29.277 1.00 88.12 192 GLN A O 1
ATOM 1531 N N . SER A 1 193 ? -8.514 -14.235 29.865 1.00 84.81 193 SER A N 1
ATOM 1532 C CA . SER A 1 193 ? -8.737 -13.931 31.285 1.00 84.81 193 SER A CA 1
ATOM 1533 C C . SER A 1 193 ? -9.682 -12.740 31.519 1.00 84.81 193 SER A C 1
ATOM 1535 O O . SER A 1 193 ? -9.454 -11.931 32.413 1.00 84.81 193 SER A O 1
ATOM 1537 N N . GLY A 1 194 ? -10.721 -12.601 30.686 1.00 82.75 194 GLY A N 1
ATOM 1538 C CA . GLY A 1 194 ? -11.682 -11.494 30.758 1.00 82.75 194 GLY A CA 1
ATOM 1539 C C . GLY A 1 194 ? -11.209 -10.192 30.103 1.00 82.75 194 GLY A C 1
ATOM 1540 O O . GLY A 1 194 ? -11.959 -9.220 30.071 1.00 82.75 194 GLY A O 1
ATOM 1541 N N . ILE A 1 195 ? -9.996 -10.160 29.546 1.00 88.81 195 ILE A N 1
ATOM 1542 C CA . ILE A 1 195 ? -9.453 -9.015 28.815 1.00 88.81 195 ILE A CA 1
ATOM 1543 C C . ILE A 1 195 ? -9.557 -9.302 27.319 1.00 88.81 195 ILE A C 1
ATOM 1545 O O . ILE A 1 195 ? -9.007 -10.283 26.817 1.00 88.81 195 ILE A O 1
ATOM 1549 N N . THR A 1 196 ? -10.237 -8.421 26.585 1.00 94.75 196 THR A N 1
ATOM 1550 C CA . THR A 1 196 ? -10.290 -8.501 25.121 1.00 94.75 196 THR A CA 1
ATOM 1551 C C . THR A 1 196 ? -9.074 -7.785 24.536 1.00 94.75 196 THR A C 1
ATOM 1553 O O . THR A 1 196 ? -8.792 -6.639 24.880 1.00 94.75 196 THR A O 1
ATOM 1556 N N . ILE A 1 197 ? -8.329 -8.454 23.659 1.00 95.69 197 ILE A N 1
ATOM 1557 C CA . ILE A 1 197 ? -7.092 -7.948 23.057 1.00 95.69 197 ILE A CA 1
ATOM 1558 C C . ILE A 1 197 ? -7.197 -8.047 21.536 1.00 95.69 197 ILE A C 1
ATOM 1560 O O . ILE A 1 197 ? -7.510 -9.107 20.998 1.00 95.69 197 ILE A O 1
ATOM 1564 N N . LEU A 1 198 ? -6.882 -6.956 20.838 1.00 96.19 198 LEU A N 1
ATOM 1565 C CA . LEU A 1 198 ? -6.616 -6.955 19.403 1.00 96.19 198 LEU A CA 1
ATOM 1566 C C . LEU A 1 198 ? -5.121 -7.186 19.174 1.00 96.19 198 LEU A C 1
ATOM 1568 O O . LEU A 1 198 ? -4.302 -6.283 19.364 1.00 96.19 198 LEU A O 1
ATOM 1572 N N . ASN A 1 199 ? -4.779 -8.395 18.748 1.00 94.88 199 ASN A N 1
ATOM 1573 C CA . ASN A 1 199 ? -3.472 -8.722 18.201 1.00 94.88 199 ASN A CA 1
ATOM 1574 C C . ASN A 1 199 ? -3.425 -8.222 16.758 1.00 94.88 199 ASN A C 1
ATOM 1576 O O . ASN A 1 199 ? -4.298 -8.559 15.963 1.00 94.88 199 ASN A O 1
ATOM 1580 N N . LEU A 1 200 ? -2.422 -7.419 16.410 1.00 93.44 200 LEU A N 1
ATOM 1581 C CA . LEU A 1 200 ? -2.266 -6.893 15.057 1.00 93.44 200 LEU A CA 1
ATOM 1582 C C . LEU A 1 200 ? -0.818 -6.989 14.587 1.00 93.44 200 LEU A C 1
ATOM 1584 O O 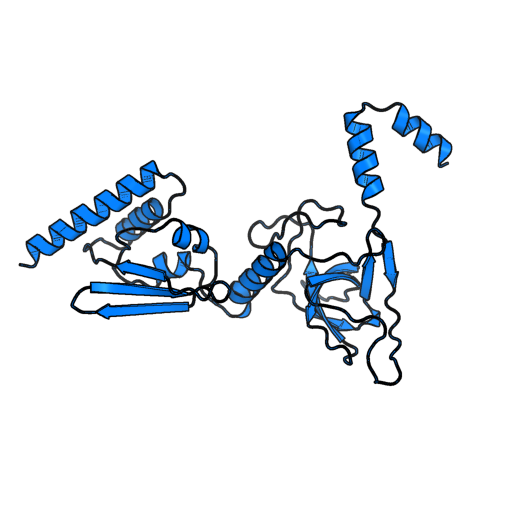. LEU A 1 200 ? 0.128 -6.809 15.355 1.00 93.44 200 LEU A O 1
ATOM 1588 N N . MET A 1 201 ? -0.654 -7.258 13.299 1.00 92.25 201 MET A N 1
ATOM 1589 C CA . MET A 1 201 ? 0.639 -7.350 12.638 1.00 92.25 201 MET A CA 1
ATOM 1590 C C . MET A 1 201 ? 0.530 -6.733 11.247 1.00 92.25 201 MET A C 1
ATOM 1592 O O . MET A 1 201 ? -0.385 -7.052 10.487 1.00 92.25 201 MET A O 1
ATOM 1596 N N . SER A 1 202 ? 1.463 -5.848 10.897 1.00 89.44 202 SER A N 1
ATOM 1597 C CA . SER A 1 202 ? 1.573 -5.384 9.516 1.00 89.44 202 SER A CA 1
ATOM 1598 C C . SER A 1 202 ? 2.429 -6.380 8.731 1.00 89.44 202 SER A C 1
ATOM 1600 O O . SER A 1 202 ? 3.475 -6.790 9.232 1.00 89.44 202 SER A O 1
ATOM 1602 N N . PRO A 1 203 ? 2.059 -6.757 7.499 1.00 85.75 203 PRO A N 1
ATOM 1603 C CA . PRO A 1 203 ? 2.862 -7.685 6.702 1.00 85.75 203 PRO A CA 1
ATOM 1604 C C . PRO A 1 203 ? 4.307 -7.224 6.470 1.00 85.75 203 PRO A C 1
ATOM 1606 O O . PRO A 1 203 ? 5.209 -8.040 6.314 1.00 85.75 203 PRO A O 1
ATOM 1609 N N . GLU A 1 204 ? 4.527 -5.911 6.463 1.00 83.31 204 GLU A N 1
ATOM 1610 C CA . GLU A 1 204 ? 5.833 -5.294 6.217 1.00 83.31 204 GLU A CA 1
ATOM 1611 C C . GLU A 1 204 ? 6.558 -4.919 7.525 1.00 83.31 204 GLU A C 1
ATOM 1613 O O . GLU A 1 204 ? 7.723 -4.530 7.513 1.00 83.31 204 GLU A O 1
ATOM 1618 N N . GLU A 1 205 ? 5.875 -5.036 8.666 1.00 83.25 205 GLU A N 1
ATOM 1619 C CA . GLU A 1 205 ? 6.447 -4.901 10.004 1.00 83.25 205 GLU A CA 1
ATOM 1620 C C . GLU A 1 205 ? 5.910 -6.051 10.873 1.00 83.25 205 GLU A C 1
ATOM 1622 O O . GLU A 1 205 ? 4.929 -5.866 11.601 1.00 83.25 205 GLU A O 1
ATOM 1627 N N . PRO A 1 206 ? 6.532 -7.248 10.813 1.00 78.69 206 PRO A N 1
ATOM 1628 C CA . PRO A 1 206 ? 6.008 -8.478 11.419 1.00 78.69 206 PRO A CA 1
ATOM 1629 C C . PRO A 1 206 ? 6.119 -8.506 12.954 1.00 78.69 206 PRO A C 1
ATOM 1631 O O . PRO A 1 206 ? 6.138 -9.560 13.584 1.00 78.69 206 PRO A O 1
ATOM 1634 N N . ARG A 1 207 ? 6.229 -7.338 13.588 1.00 89.94 207 ARG A N 1
ATOM 1635 C CA . ARG A 1 207 ? 6.211 -7.209 15.040 1.00 89.94 207 ARG A CA 1
ATOM 1636 C C . ARG A 1 207 ? 4.764 -7.199 15.497 1.00 89.94 207 ARG A C 1
ATOM 1638 O O . ARG A 1 207 ? 4.010 -6.295 15.143 1.00 89.94 207 AR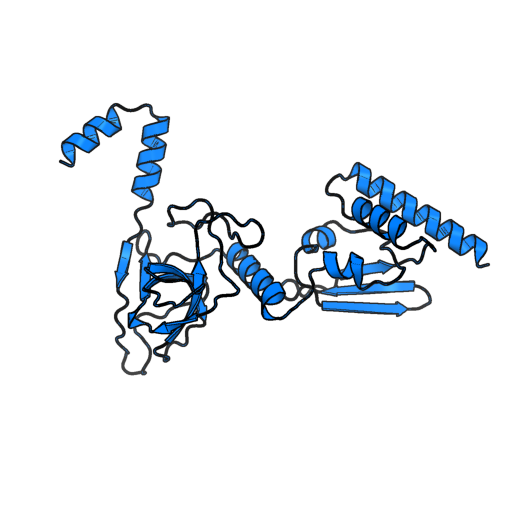G A O 1
ATOM 1645 N N . LEU A 1 208 ? 4.408 -8.183 16.316 1.00 92.12 208 LEU A N 1
ATOM 1646 C CA . LEU A 1 208 ? 3.107 -8.231 16.964 1.00 92.12 208 LEU A CA 1
ATOM 1647 C C . LEU A 1 208 ? 2.908 -6.974 17.819 1.00 92.12 208 LEU A C 1
ATOM 1649 O O . LEU A 1 208 ? 3.715 -6.677 18.702 1.00 92.12 208 LEU A O 1
ATOM 1653 N N . LYS A 1 209 ? 1.818 -6.256 17.568 1.00 93.56 209 LYS A N 1
ATOM 1654 C CA . LYS A 1 209 ? 1.321 -5.174 18.416 1.00 93.56 209 LYS A CA 1
ATOM 1655 C C . LYS A 1 209 ? 0.017 -5.624 19.062 1.00 93.56 209 LYS A C 1
ATOM 1657 O O . LYS A 1 209 ? -0.708 -6.451 18.509 1.00 93.56 209 LYS A O 1
ATOM 1662 N N . ARG A 1 210 ? -0.271 -5.086 20.243 1.00 94.12 210 ARG A N 1
ATOM 1663 C CA . ARG A 1 210 ? -1.454 -5.439 21.029 1.00 94.12 210 ARG A CA 1
ATOM 1664 C C . ARG A 1 210 ? -2.184 -4.174 21.439 1.00 94.12 210 ARG A C 1
ATOM 1666 O O . ARG A 1 210 ? -1.549 -3.253 21.945 1.00 94.12 210 ARG A O 1
ATOM 1673 N N . LEU A 1 211 ? -3.496 -4.150 21.235 1.00 95.19 211 LEU A N 1
ATOM 1674 C CA . LEU A 1 211 ? -4.378 -3.137 21.807 1.00 95.19 211 LEU A CA 1
ATOM 1675 C C . LEU A 1 211 ? -5.349 -3.810 22.765 1.00 95.19 211 LEU A C 1
ATOM 1677 O O . LEU A 1 211 ? -6.030 -4.762 22.387 1.00 95.19 211 LEU A O 1
ATOM 1681 N N . THR A 1 212 ? -5.434 -3.296 23.984 1.00 95.62 212 THR A N 1
ATOM 1682 C CA . THR A 1 212 ? -6.483 -3.700 24.918 1.00 95.62 212 THR A CA 1
ATOM 1683 C C . THR A 1 212 ? -7.794 -3.060 24.491 1.00 95.62 212 THR A C 1
ATOM 1685 O O . THR A 1 212 ? -7.857 -1.853 24.254 1.00 95.62 212 THR A O 1
ATOM 1688 N N . LEU A 1 213 ? -8.828 -3.882 24.382 1.00 96.19 213 LEU A N 1
ATOM 1689 C CA . LEU A 1 213 ? -10.164 -3.507 23.960 1.00 96.19 213 LEU A CA 1
ATOM 1690 C C . LEU A 1 213 ? -11.129 -3.565 25.148 1.00 96.19 213 LEU A C 1
ATOM 1692 O O . LEU A 1 213 ? -11.095 -4.506 25.940 1.00 96.19 213 LEU A O 1
ATOM 1696 N N . VAL A 1 214 ? -12.011 -2.573 25.242 1.00 95.25 214 VAL A N 1
ATOM 1697 C CA . VAL A 1 214 ? -13.063 -2.481 26.263 1.00 95.25 214 VAL A CA 1
ATOM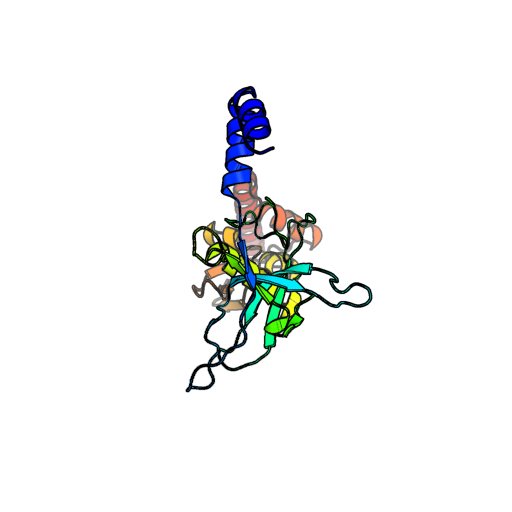 1698 C C . VAL A 1 214 ? -14.414 -2.231 25.610 1.00 95.25 214 VAL A C 1
ATOM 1700 O O . VAL A 1 214 ? -14.512 -1.458 24.656 1.00 95.25 214 VAL A O 1
ATOM 1703 N N . ASP A 1 215 ? -15.454 -2.898 26.107 1.00 94.06 215 ASP A N 1
ATOM 1704 C CA . ASP A 1 215 ? -16.833 -2.552 25.773 1.00 94.06 215 ASP A CA 1
ATOM 1705 C C . ASP A 1 215 ? -17.323 -1.528 26.797 1.00 94.06 215 ASP A C 1
ATOM 1707 O O . ASP A 1 215 ? -17.262 -1.754 28.004 1.00 94.06 215 ASP A O 1
ATOM 1711 N N . VAL A 1 216 ? -17.750 -0.374 26.301 1.00 92.44 216 VAL A N 1
ATOM 1712 C CA . VAL A 1 216 ? -18.227 0.751 27.113 1.00 92.44 216 VAL A CA 1
ATOM 1713 C C . VAL A 1 216 ? -19.737 0.962 26.975 1.00 92.44 216 VAL A C 1
ATOM 1715 O O . VAL A 1 216 ? -20.251 1.986 27.417 1.00 92.44 216 VAL A O 1
ATOM 1718 N N . GLY A 1 217 ? -20.453 0.039 26.320 1.00 90.44 217 GLY A N 1
ATOM 1719 C CA . GLY A 1 217 ? -21.909 0.096 26.165 1.00 90.44 217 GLY A CA 1
ATOM 1720 C C . GLY A 1 217 ? -22.410 1.278 25.327 1.00 90.44 217 GLY A C 1
ATOM 1721 O O . GLY A 1 217 ? -23.567 1.679 25.446 1.00 90.44 217 GLY A O 1
ATOM 1722 N N . LEU A 1 218 ? -21.550 1.876 24.495 1.00 93.25 218 LEU A N 1
ATOM 1723 C CA . LEU A 1 218 ? -21.913 3.046 23.696 1.00 93.25 218 LEU A CA 1
ATOM 1724 C C . LEU A 1 218 ? -22.693 2.659 22.429 1.00 93.25 218 LEU A C 1
ATOM 1726 O O . LEU A 1 218 ? -22.299 1.729 21.717 1.00 93.25 218 LEU A O 1
ATOM 1730 N N . PRO A 1 219 ? -23.721 3.441 22.044 1.00 94.38 219 PRO A N 1
ATOM 1731 C CA . PRO A 1 219 ? -24.339 3.327 20.730 1.00 94.38 219 PRO A CA 1
ATOM 1732 C C . PRO A 1 219 ? -23.316 3.490 19.599 1.00 94.38 219 PRO A C 1
ATOM 1734 O O . PRO A 1 219 ? -22.341 4.239 19.707 1.00 94.38 219 PRO A O 1
ATOM 1737 N N . GLN A 1 220 ? -23.569 2.851 18.451 1.00 93.00 220 GLN A N 1
ATOM 1738 C CA . GLN A 1 220 ? -22.621 2.815 17.327 1.00 93.00 220 GLN A CA 1
ATOM 1739 C C . GLN A 1 220 ? -22.167 4.214 16.861 1.00 93.00 220 GLN A C 1
ATOM 1741 O O . GLN A 1 220 ? -21.014 4.390 16.458 1.00 93.00 220 GLN A O 1
ATOM 1746 N N . ARG A 1 221 ? -23.061 5.211 16.899 1.00 95.00 221 ARG A N 1
ATOM 1747 C CA . ARG A 1 221 ? -22.760 6.599 16.514 1.00 95.00 221 ARG A CA 1
ATOM 1748 C C . ARG A 1 221 ? -21.714 7.223 17.440 1.00 95.00 221 ARG A C 1
ATOM 1750 O O . ARG A 1 221 ? -20.720 7.756 16.943 1.00 95.00 221 ARG A O 1
ATOM 1757 N N . ASP A 1 222 ? -21.918 7.110 18.746 1.00 95.31 222 ASP A N 1
ATOM 1758 C CA . ASP A 1 222 ? -21.061 7.718 19.767 1.00 95.31 222 ASP A CA 1
ATOM 1759 C C . ASP A 1 222 ? -19.736 6.968 19.878 1.00 95.31 222 ASP A C 1
ATOM 1761 O O . ASP A 1 222 ? -18.673 7.584 19.941 1.00 95.31 222 ASP A O 1
ATOM 1765 N N . ARG A 1 223 ? -19.775 5.637 19.742 1.00 95.25 223 ARG A N 1
ATOM 1766 C CA . ARG A 1 223 ? -18.582 4.792 19.626 1.00 95.25 223 ARG A CA 1
ATOM 1767 C C . ARG A 1 223 ? -17.693 5.238 18.462 1.00 95.25 223 ARG A C 1
ATOM 1769 O O . ARG A 1 223 ? -16.489 5.411 18.624 1.00 95.25 223 ARG A O 1
ATOM 1776 N N . LYS A 1 224 ? -18.273 5.459 17.274 1.00 95.25 224 LYS A N 1
ATOM 1777 C CA . LYS A 1 224 ? -17.529 5.952 16.099 1.00 95.25 224 LYS A CA 1
ATOM 1778 C C . LYS A 1 224 ? -16.999 7.372 16.303 1.00 95.25 224 LYS A C 1
ATOM 1780 O O . LYS A 1 224 ? -15.922 7.668 15.797 1.00 95.25 224 LYS A O 1
ATOM 1785 N N . ALA A 1 225 ? -17.726 8.243 17.002 1.00 96.00 225 ALA A N 1
ATOM 1786 C CA . ALA A 1 225 ? -17.250 9.588 17.323 1.00 96.00 225 ALA A CA 1
ATOM 1787 C C . ALA A 1 225 ? -16.036 9.539 18.263 1.00 96.00 225 ALA A C 1
ATOM 1789 O O . ALA A 1 225 ? -14.994 10.096 17.930 1.00 96.00 225 ALA A O 1
ATOM 1790 N N . LEU A 1 226 ? -16.126 8.773 19.352 1.00 96.44 226 LEU A N 1
ATOM 1791 C CA . LEU A 1 226 ? -15.027 8.583 20.297 1.00 96.44 226 LEU A CA 1
ATOM 1792 C C . LEU A 1 226 ? -13.804 7.932 19.638 1.00 96.44 226 LEU A C 1
ATOM 1794 O O . LEU A 1 226 ? -12.677 8.354 19.876 1.00 96.44 226 LEU A O 1
ATOM 1798 N N . LEU A 1 227 ? -14.010 6.973 18.734 1.00 96.31 227 LEU A N 1
ATOM 1799 C CA . LEU A 1 227 ? -12.911 6.379 17.979 1.00 96.31 227 LEU A CA 1
ATOM 1800 C C . LEU A 1 227 ? -12.204 7.387 17.056 1.00 96.31 227 LEU A C 1
ATOM 1802 O O . LEU A 1 227 ? -10.988 7.322 16.914 1.00 96.31 227 LEU A O 1
ATOM 1806 N N . ARG A 1 228 ? -12.923 8.344 16.450 1.00 96.25 228 ARG A N 1
ATOM 1807 C CA . ARG A 1 228 ? -12.277 9.421 15.671 1.00 96.25 228 ARG A CA 1
ATOM 1808 C C . ARG A 1 228 ? -11.394 10.299 16.550 1.00 96.25 228 ARG A C 1
ATOM 1810 O O . ARG A 1 228 ? -10.322 10.690 16.106 1.00 96.25 228 ARG A O 1
ATOM 1817 N N . GLU A 1 229 ? -11.833 10.592 17.771 1.00 96.62 229 GLU A N 1
ATOM 1818 C CA . GLU A 1 229 ? -11.055 11.383 18.730 1.00 96.62 229 GLU A CA 1
ATOM 1819 C C . GLU A 1 229 ? -9.800 10.623 19.194 1.00 96.62 229 GLU A C 1
ATOM 1821 O O . GLU A 1 229 ? -8.710 11.191 19.182 1.00 96.62 229 GLU A O 1
ATOM 1826 N N . LEU A 1 230 ? -9.917 9.320 19.489 1.00 95.56 230 LEU A N 1
ATOM 1827 C CA . LEU A 1 230 ? -8.780 8.444 19.830 1.00 95.56 230 LEU A CA 1
ATOM 1828 C C . LEU A 1 230 ? -7.726 8.362 18.717 1.00 95.56 230 LEU A C 1
ATOM 1830 O O . LEU A 1 230 ? -6.535 8.203 18.982 1.00 95.56 230 LEU A O 1
ATOM 1834 N N . LEU A 1 231 ? -8.169 8.444 17.463 1.00 95.06 231 LEU A N 1
ATOM 1835 C CA . LEU A 1 231 ? -7.318 8.365 16.276 1.00 95.06 231 LEU A CA 1
ATOM 1836 C C . LEU A 1 231 ? -6.911 9.743 15.737 1.00 95.06 231 LEU A C 1
ATOM 1838 O O . LEU A 1 231 ? -6.360 9.835 14.638 1.00 95.06 231 LEU A O 1
ATOM 1842 N N . SER A 1 232 ? -7.177 10.810 16.494 1.00 93.94 232 SER A N 1
ATOM 1843 C CA . SER A 1 232 ? -6.811 12.170 16.117 1.00 93.94 232 SER A CA 1
ATOM 1844 C C . SER A 1 232 ? -5.292 12.355 16.072 1.00 93.94 232 SER A C 1
ATOM 1846 O O . SER A 1 232 ? -4.547 11.802 16.882 1.00 93.94 232 SER A O 1
ATOM 1848 N N . ALA A 1 233 ? -4.834 13.187 15.133 1.00 90.81 233 ALA A N 1
ATOM 1849 C CA . ALA A 1 233 ? -3.453 13.664 15.102 1.00 90.81 233 ALA A CA 1
ATOM 1850 C C . ALA A 1 233 ? -3.173 14.709 16.201 1.00 90.81 233 ALA A C 1
ATOM 1852 O O . ALA A 1 233 ? -2.015 14.937 16.546 1.00 90.81 233 ALA A O 1
ATOM 1853 N N . ASP A 1 234 ? -4.219 15.340 16.742 1.00 94.62 234 ASP A N 1
ATOM 1854 C CA . ASP A 1 234 ? -4.116 16.263 17.871 1.00 94.62 234 ASP A CA 1
ATOM 1855 C C . ASP A 1 234 ? -3.990 15.471 19.178 1.00 94.62 234 ASP A C 1
ATOM 1857 O O . ASP A 1 234 ? -4.917 14.766 19.595 1.00 94.62 234 ASP A O 1
ATOM 1861 N N . LEU A 1 235 ? -2.830 15.606 19.824 1.00 92.88 235 LEU A N 1
ATOM 1862 C CA . LEU A 1 235 ? -2.502 14.899 21.057 1.00 92.88 235 LEU A CA 1
ATOM 1863 C C . LEU A 1 235 ? -3.445 15.275 22.208 1.00 92.88 235 LEU A C 1
ATOM 1865 O O . LEU A 1 235 ? -3.787 14.409 23.007 1.00 92.88 235 LEU A O 1
ATOM 1869 N N . SER A 1 236 ? -3.903 16.526 22.278 1.00 95.56 236 SER A N 1
ATOM 1870 C CA . SER A 1 236 ? -4.810 16.983 23.335 1.00 95.56 236 SER A CA 1
ATOM 1871 C C . SER A 1 236 ? -6.177 16.312 23.212 1.00 95.56 236 SER A C 1
ATOM 1873 O O . SER A 1 236 ? -6.719 15.816 24.200 1.00 95.56 236 SER A O 1
ATOM 1875 N N . ILE A 1 237 ? -6.708 16.235 21.984 1.00 96.38 237 ILE A N 1
ATOM 1876 C CA . ILE A 1 237 ? -7.973 15.538 21.690 1.00 96.38 237 ILE A CA 1
ATOM 1877 C C . ILE A 1 237 ? -7.841 14.049 22.012 1.00 96.38 237 ILE A C 1
ATOM 1879 O O . ILE A 1 237 ? -8.716 13.468 22.653 1.00 96.38 237 ILE A O 1
ATOM 1883 N N . LYS A 1 238 ? -6.726 13.441 21.603 1.00 95.19 238 LYS A N 1
ATOM 1884 C CA . LYS A 1 238 ? -6.456 12.026 21.837 1.00 95.19 238 LYS A CA 1
ATOM 1885 C C . LYS A 1 238 ? -6.380 11.683 23.326 1.00 95.19 238 LYS A C 1
ATOM 1887 O O . LYS A 1 238 ? -7.059 10.759 23.758 1.00 95.19 238 LYS A O 1
ATOM 1892 N N . ILE A 1 239 ? -5.615 12.441 24.115 1.00 94.88 239 ILE A N 1
ATOM 1893 C CA . ILE A 1 239 ? -5.481 12.217 25.565 1.00 94.88 239 ILE A CA 1
ATOM 1894 C C . ILE A 1 239 ? -6.841 12.356 26.262 1.00 94.88 239 ILE A C 1
ATOM 1896 O O . ILE A 1 239 ? -7.197 11.531 27.104 1.00 94.88 239 ILE A O 1
ATOM 1900 N N . ALA A 1 240 ? -7.634 13.367 25.889 1.00 96.44 240 ALA A N 1
ATOM 1901 C CA . ALA A 1 240 ? -8.979 13.541 26.431 1.00 96.44 240 ALA A CA 1
ATOM 1902 C C . ALA A 1 240 ? -9.887 12.339 26.107 1.00 96.44 240 ALA A C 1
ATOM 1904 O O . ALA A 1 240 ? -10.632 11.869 26.970 1.00 96.44 240 ALA A O 1
ATOM 1905 N N . ALA A 1 241 ? -9.789 11.800 24.889 1.00 96.56 241 ALA A N 1
ATOM 1906 C CA . ALA A 1 241 ? -10.536 10.621 24.467 1.00 96.56 241 ALA A CA 1
ATOM 1907 C C . ALA A 1 241 ? -10.113 9.350 25.224 1.00 96.56 241 ALA A C 1
ATOM 1909 O O . ALA A 1 241 ? -10.980 8.613 25.691 1.00 96.56 241 ALA A O 1
ATOM 1910 N N . GLU A 1 242 ? -8.810 9.116 25.403 1.00 96.00 242 GLU A N 1
ATOM 1911 C CA . GLU A 1 242 ? -8.272 7.988 26.186 1.00 96.00 242 GLU A CA 1
ATOM 1912 C C . GLU A 1 242 ? -8.747 8.046 27.649 1.00 96.00 242 GLU A C 1
ATOM 1914 O O . GLU A 1 242 ? -9.182 7.041 28.224 1.00 96.00 242 GLU A O 1
ATOM 1919 N N . SER A 1 243 ? -8.762 9.247 28.237 1.00 95.81 243 SER A N 1
ATOM 1920 C CA . SER A 1 243 ? -9.294 9.472 29.584 1.00 95.81 243 SER A CA 1
ATOM 1921 C C . SER A 1 243 ? -10.801 9.183 29.659 1.00 95.81 243 SER A C 1
ATOM 1923 O O . SER A 1 243 ? -11.257 8.492 30.574 1.00 95.81 243 SER A O 1
ATOM 1925 N N . ARG A 1 244 ? -11.577 9.612 28.651 1.00 96.25 244 ARG A N 1
ATOM 1926 C CA . ARG A 1 244 ? -13.021 9.336 28.567 1.00 96.25 244 ARG A CA 1
ATOM 1927 C C . ARG A 1 244 ? -13.321 7.842 28.444 1.00 96.25 244 ARG A C 1
ATOM 1929 O O . ARG A 1 244 ? -14.215 7.355 29.130 1.00 96.25 244 ARG A O 1
ATOM 1936 N N . VAL A 1 245 ? -12.575 7.105 27.616 1.00 95.81 245 VAL A N 1
ATOM 1937 C CA . VAL A 1 245 ? -12.709 5.639 27.507 1.00 95.81 245 VAL A CA 1
ATOM 1938 C C . VAL A 1 245 ? -12.442 4.974 28.851 1.00 95.81 245 VAL A C 1
ATOM 1940 O O . VAL A 1 245 ? -13.226 4.132 29.277 1.00 95.81 245 VAL A O 1
ATOM 1943 N N . SER A 1 246 ? -11.373 5.381 29.535 1.00 94.25 246 SER A N 1
ATOM 1944 C CA . SER A 1 246 ? -10.988 4.812 30.830 1.00 94.25 246 SER A CA 1
ATOM 1945 C C . SER A 1 246 ? -12.067 5.036 31.896 1.00 94.25 246 SER A C 1
ATOM 1947 O O . SER A 1 246 ? -12.427 4.105 32.615 1.00 94.25 246 SER A O 1
ATOM 1949 N N . HIS A 1 247 ? -12.643 6.242 31.956 1.00 94.88 247 HIS A N 1
ATOM 1950 C CA . HIS A 1 247 ? -13.748 6.554 32.866 1.00 94.88 247 HIS A CA 1
ATOM 1951 C C . HIS A 1 247 ? -15.009 5.732 32.554 1.00 94.88 247 HIS A C 1
ATOM 1953 O O . HIS A 1 247 ? -15.650 5.197 33.461 1.00 94.88 247 HIS A O 1
ATOM 1959 N N . LEU A 1 248 ? -15.379 5.608 31.275 1.00 94.31 248 LEU A N 1
ATOM 1960 C CA . LEU A 1 248 ? -16.539 4.812 30.865 1.00 94.31 248 LEU A CA 1
ATOM 1961 C C . LEU A 1 248 ? -16.343 3.327 31.188 1.00 94.31 248 LEU A C 1
ATOM 1963 O O . LEU A 1 248 ? -17.243 2.703 31.741 1.00 94.31 248 LEU A O 1
ATOM 1967 N N . ALA A 1 249 ? -15.154 2.784 30.923 1.00 91.94 249 ALA A N 1
ATOM 1968 C CA . ALA A 1 249 ? -14.817 1.401 31.244 1.00 91.94 249 ALA A CA 1
ATOM 1969 C C . ALA A 1 249 ? -14.916 1.122 32.754 1.00 91.94 249 ALA A C 1
ATOM 1971 O O . ALA A 1 249 ? -15.498 0.116 33.154 1.00 91.94 249 ALA A O 1
ATOM 1972 N N . ALA A 1 250 ? -14.423 2.036 33.598 1.00 91.31 250 ALA A N 1
ATOM 1973 C CA . ALA A 1 250 ? -14.557 1.927 35.052 1.00 91.31 250 ALA A CA 1
ATOM 1974 C C . ALA A 1 250 ? -16.027 1.971 35.509 1.00 91.31 250 ALA A C 1
ATOM 1976 O O . ALA A 1 250 ? -16.421 1.228 36.404 1.00 91.31 250 ALA A O 1
ATOM 1977 N N . THR A 1 251 ? -16.848 2.805 34.864 1.00 91.69 251 THR A N 1
ATOM 1978 C CA . THR A 1 251 ? -18.281 2.934 35.178 1.00 91.69 251 THR A CA 1
ATOM 1979 C C . THR A 1 251 ? -19.042 1.643 34.867 1.00 91.69 251 THR A C 1
ATOM 1981 O O . THR A 1 251 ? -19.835 1.181 35.687 1.00 91.69 251 THR A O 1
ATOM 1984 N N . VAL A 1 252 ? -18.772 1.034 33.708 1.00 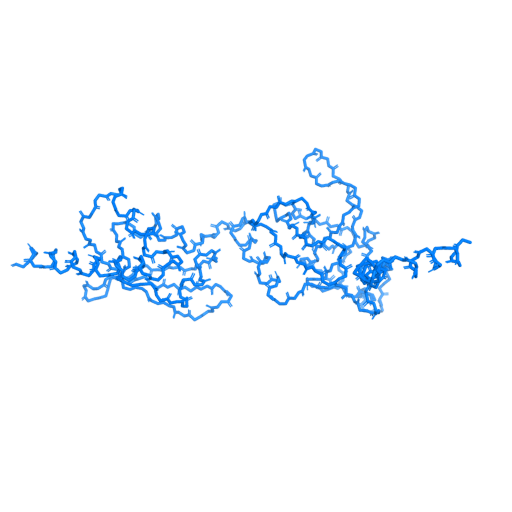88.88 252 VAL A N 1
ATOM 1985 C CA . VAL A 1 252 ? -19.382 -0.240 33.287 1.00 88.88 252 VAL A CA 1
ATOM 1986 C C . VAL A 1 252 ? -18.934 -1.393 34.186 1.00 88.88 252 VAL A C 1
ATOM 1988 O O . VAL A 1 252 ? -19.751 -2.220 34.588 1.00 88.88 252 VAL A O 1
ATOM 1991 N N . ALA A 1 253 ? -17.654 -1.425 34.570 1.00 85.69 253 ALA A N 1
ATOM 1992 C CA . ALA A 1 253 ? -17.145 -2.418 35.513 1.00 85.69 253 ALA A CA 1
ATOM 1993 C C . ALA A 1 253 ? -17.819 -2.304 36.893 1.00 85.69 253 ALA A C 1
ATOM 1995 O O . ALA A 1 253 ? -18.163 -3.319 37.489 1.00 85.69 253 ALA A O 1
ATOM 1996 N N . ALA A 1 254 ? -18.061 -1.081 37.378 1.00 86.12 254 ALA A N 1
ATOM 1997 C CA . ALA A 1 254 ? -18.737 -0.841 38.653 1.00 86.12 254 ALA A CA 1
ATOM 1998 C C . ALA A 1 254 ? -20.232 -1.208 38.644 1.00 86.12 254 ALA A C 1
ATOM 2000 O O . ALA A 1 254 ? -20.782 -1.490 39.699 1.00 86.12 254 ALA A O 1
ATOM 2001 N N . THR A 1 255 ? -20.889 -1.202 37.481 1.00 82.56 255 THR A N 1
ATOM 2002 C CA . THR A 1 255 ? -22.305 -1.602 37.341 1.00 82.56 255 THR A CA 1
ATOM 2003 C C . THR A 1 255 ? -22.494 -3.097 37.078 1.00 82.56 255 THR A C 1
ATOM 2005 O O . THR A 1 255 ? -23.619 -3.581 37.154 1.00 82.56 255 THR A O 1
ATOM 2008 N N . SER A 1 256 ? -21.416 -3.820 36.760 1.00 74.94 256 SER A N 1
ATOM 2009 C CA . SER A 1 256 ? -21.442 -5.260 36.461 1.00 74.94 256 SER A CA 1
ATOM 2010 C C . SER A 1 256 ? -21.092 -6.150 37.666 1.00 74.94 256 SER A C 1
ATOM 2012 O O . SER A 1 256 ? -21.174 -7.371 37.545 1.00 74.94 256 SER A O 1
ATOM 2014 N N . ASN A 1 257 ? -20.699 -5.547 38.796 1.00 53.97 257 ASN A N 1
ATOM 2015 C CA . ASN A 1 257 ? -20.435 -6.199 40.087 1.00 53.97 257 ASN A CA 1
ATOM 2016 C C . ASN A 1 257 ? -21.576 -5.924 41.068 1.00 53.97 257 ASN A C 1
ATOM 2018 O O . ASN A 1 257 ? -21.855 -6.823 41.890 1.00 53.97 257 ASN A O 1
#